Protein AF-A0AAN6LZ32-F1 (afdb_monomer_lite)

Sequence (375 aa):
MAEASKVKYESLPGIDTAPDVYETPDLAEDVSTIQASTAVSDSDPASDSDEDVSGIRNQRLQTDQARSRFQPSRVDAHGVDFSDNISAQRRSYRTSTRARRRGDTLGDDSDEEAESFERKLMRLREELRELEGETIDKFNAYKPFGPSKSIARAIEKQPPLPGSQVQRGQLEYVLEQAKEFDERLAKLEASLGLNGNTMPDIGENAPFPVFTTLERIEQTVGLVADASQGSLEAAGAQIKKMIADAEQLRDYRSEASQDGESPNPEQEAKINALYGTLPSIDKLSPILPMMLERLRTLRLVHTSAWAADDVLTELEKRQGQQEEEIKKWEQSLQEVEEDVKKCEAALQTNMHTVGDWVRKIEERVAKLPGGEATS

Secondary structure (DSSP, 8-state):
---SSGGGTTTSTT---S-S--PPP---TTS--S-------TT----S--TTS-S-------HHHHHHHHTT--EE-TT---S--TTS-----EE--------------------SSHHHHHHHHHHHHHHHHHHHHHHHHSPP-PPPHHHHHHHHHS---TTSHHHHHHHHHHHHHHHHHHHHHHHHHHHHT--TTS-TTT-SSPPP-HHHHHHHHHHHHHHHHHHHTTHHHHHHHHHHHHHHHHHHHHHHHHHHGGGS-PPPHHHHHHHHHHHHHHHHHHHHTTHHHHHHHHHHHHHHHHHHHHHHHHHHHHHHHHHHHHHHHHHHHHHHHHHHHHHHHHHHHHHHHHHHHHHHHHHHHHHHHHTS-------

pLDDT: mean 74.18, std 16.91, range [25.83, 95.44]

InterPro domains:
  IPR028133 Dynamitin [PF04912] (18-135)
  IPR028133 Dynamitin [PF04912] (154-361)
  IPR028133 Dynamitin [PTHR15346] (175-366)

Radius of gyration: 47.78 Å; chains: 1; bounding box: 131×81×124 Å

Foldseek 3Di:
DPPDPCVVPVPPPPDDPPDPDDDDPDDPPVVDPDDDDDPPPPDDPPDPPPPDPDPDPPDDDPPVVVCVVCVVFDWDPPPQDPPPPPPDDHDDIDGDDDDDDDDDDDDDDDDDDDPDCVVVVVVVVVVVVVVVVVVVVVVVPDDDPDDDPLLVVLVVPDDPDCDPPVNVVVVVVVVVVVVVVVVVVVVVCVVVVPDPQQPLVRHPNPDDDPVVVVVVVVVVVVVVVCVVVVVCVVVVVVVVVVVVVVVVVVVVVVVVCVPPDDDDVVVVVVVVVVVVCVVVCVVCVVCVVVVVVVVVVVVVVVVVVVSVVVVVVVVVVVVVVVVVVVVVVVVVVVVVVVVVVVVVVVVVVVVVVVVVVVVVVVVVVVVPPDPDDDD

Organism: NCBI:txid1892770

Structure (mmCIF, N/CA/C/O backbone):
data_AF-A0AAN6LZ32-F1
#
_entry.id   AF-A0AAN6LZ32-F1
#
loop_
_atom_site.group_PDB
_atom_site.id
_atom_site.type_symbol
_atom_site.label_atom_id
_atom_site.label_alt_id
_atom_site.label_comp_id
_atom_site.label_asym_id
_atom_site.label_entity_id
_atom_site.label_seq_id
_atom_site.pdbx_PDB_ins_code
_atom_site.Cartn_x
_atom_site.Cartn_y
_atom_site.Cartn_z
_atom_site.occupancy
_atom_site.B_iso_or_equiv
_atom_site.auth_seq_id
_atom_site.auth_comp_id
_atom_site.auth_asym_id
_atom_site.auth_atom_id
_atom_site.pdbx_PDB_model_num
ATOM 1 N N . MET A 1 1 ? -33.197 12.873 8.762 1.00 38.00 1 MET A N 1
ATOM 2 C CA . MET A 1 1 ? -33.233 14.114 7.954 1.00 38.00 1 MET A CA 1
ATOM 3 C C . MET A 1 1 ? -31.933 14.223 7.168 1.00 38.00 1 MET A C 1
ATOM 5 O O . MET A 1 1 ? -30.956 14.747 7.683 1.00 38.00 1 MET A O 1
ATOM 9 N N . ALA A 1 2 ? -31.899 13.661 5.960 1.00 40.09 2 ALA A N 1
ATOM 10 C CA . ALA A 1 2 ? -30.787 13.810 5.023 1.00 40.09 2 ALA A CA 1
ATOM 11 C C . ALA A 1 2 ? -31.229 14.787 3.926 1.00 40.09 2 ALA A C 1
ATOM 13 O O . ALA A 1 2 ? -31.747 14.391 2.891 1.00 40.09 2 ALA A O 1
ATOM 14 N N . GLU A 1 3 ? -31.105 16.085 4.192 1.00 51.41 3 GLU A N 1
ATOM 15 C CA . GLU A 1 3 ? -31.547 17.142 3.280 1.00 51.41 3 GLU A CA 1
ATOM 16 C C . GLU A 1 3 ? -30.328 17.906 2.748 1.00 51.41 3 GLU A C 1
ATOM 18 O O . GLU A 1 3 ? -30.028 19.013 3.176 1.00 51.41 3 GLU A O 1
ATOM 23 N N . ALA A 1 4 ? -29.570 17.277 1.843 1.00 48.41 4 ALA A N 1
ATOM 24 C CA . ALA A 1 4 ? -28.428 17.929 1.187 1.00 48.41 4 ALA A CA 1
ATOM 25 C C . ALA A 1 4 ? -28.260 17.594 -0.311 1.00 48.41 4 ALA A C 1
ATOM 27 O O . ALA A 1 4 ? -27.320 18.070 -0.942 1.00 48.41 4 ALA A O 1
ATOM 28 N N . SER A 1 5 ? -29.165 16.819 -0.922 1.00 56.62 5 SER A N 1
ATOM 29 C CA . SER A 1 5 ? -29.113 16.461 -2.354 1.00 56.62 5 SER A CA 1
ATOM 30 C C . SER A 1 5 ? -30.084 17.251 -3.248 1.00 56.62 5 SER A C 1
ATOM 32 O O . SER A 1 5 ? -29.948 17.193 -4.471 1.00 56.62 5 SER A O 1
ATOM 34 N N . LYS A 1 6 ? -31.019 18.025 -2.672 1.00 59.94 6 LYS A N 1
ATOM 35 C CA . LYS A 1 6 ? -32.124 18.685 -3.402 1.00 59.94 6 LYS A CA 1
ATOM 36 C C . LYS A 1 6 ? -31.669 19.673 -4.490 1.00 59.94 6 LYS A C 1
ATOM 38 O O . LYS A 1 6 ? -32.249 19.702 -5.571 1.00 59.94 6 LYS A O 1
ATOM 43 N N . VAL A 1 7 ? -30.550 20.375 -4.291 1.00 68.94 7 VAL A N 1
ATOM 44 C CA . VAL A 1 7 ? -30.092 21.448 -5.202 1.00 68.94 7 VAL A CA 1
ATOM 45 C C . VAL A 1 7 ? -29.752 20.953 -6.619 1.00 68.94 7 VAL A C 1
ATOM 47 O O . VAL A 1 7 ? -29.886 21.702 -7.583 1.00 68.94 7 VAL A O 1
ATOM 50 N N . LYS A 1 8 ? -29.316 19.695 -6.788 1.00 77.00 8 LYS A N 1
ATOM 51 C CA . LYS A 1 8 ? -28.929 19.173 -8.116 1.00 77.00 8 LYS A CA 1
ATOM 52 C C . LYS A 1 8 ? -30.124 18.835 -9.012 1.00 77.00 8 LYS A C 1
ATOM 54 O O . LYS A 1 8 ? -29.953 18.803 -10.227 1.00 77.00 8 LYS A O 1
ATOM 59 N N . TYR A 1 9 ? -31.297 18.578 -8.431 1.00 79.31 9 TYR A N 1
ATOM 60 C CA . TYR A 1 9 ? -32.450 18.015 -9.146 1.00 79.31 9 TYR A CA 1
ATOM 61 C C . TYR A 1 9 ? -33.671 18.950 -9.191 1.00 79.31 9 TYR A C 1
ATOM 63 O O . TYR A 1 9 ? -34.605 18.686 -9.938 1.00 79.31 9 TYR A O 1
ATOM 71 N N . GLU A 1 10 ? -33.646 20.073 -8.467 1.00 79.38 10 GLU A N 1
ATOM 72 C CA . GLU A 1 10 ? -34.722 21.082 -8.432 1.00 79.38 10 GLU A CA 1
ATOM 73 C C . GLU A 1 10 ? -35.025 21.746 -9.787 1.00 79.38 10 GLU A C 1
ATOM 75 O O . GLU A 1 10 ? -36.135 22.226 -10.007 1.00 79.38 10 GLU A O 1
ATOM 80 N N . SER A 1 11 ? -34.061 21.784 -10.710 1.00 80.12 11 SER A N 1
ATOM 81 C CA . SER A 1 11 ? -34.234 22.385 -12.041 1.00 80.12 11 SER A CA 1
ATOM 82 C C . SER A 1 11 ? -34.844 21.435 -13.077 1.00 80.12 11 SER A C 1
ATOM 84 O O . SER A 1 11 ? -35.116 21.856 -14.205 1.00 80.12 11 SER A O 1
ATOM 86 N N . LEU A 1 12 ? -35.061 20.164 -12.721 1.00 82.50 12 LEU A N 1
ATOM 87 C CA . LEU A 1 12 ? -35.627 19.155 -13.610 1.00 82.50 12 LEU A CA 1
ATOM 88 C C . LEU A 1 12 ? -37.156 19.097 -13.432 1.00 82.50 12 LEU A C 1
ATOM 90 O O . LEU A 1 12 ? -37.636 18.799 -12.337 1.00 82.50 12 LEU A O 1
ATOM 94 N N . PRO A 1 13 ? -37.954 19.354 -14.486 1.00 83.06 13 PRO A N 1
ATOM 95 C CA . PRO A 1 13 ? -39.401 19.195 -14.409 1.00 83.06 13 PRO A CA 1
ATOM 96 C C . PRO A 1 13 ? -39.766 17.711 -14.248 1.00 83.06 13 PRO A C 1
ATOM 98 O O . PRO A 1 13 ? -39.326 16.875 -15.035 1.00 83.06 13 PRO A O 1
ATOM 101 N N . GLY A 1 14 ? -40.595 17.396 -13.247 1.00 77.31 14 GLY A N 1
ATOM 102 C CA . GLY A 1 14 ? -41.083 16.035 -12.981 1.00 77.31 14 GLY A CA 1
ATOM 103 C C . GLY A 1 14 ? -40.259 15.216 -11.981 1.00 77.31 14 GLY A C 1
ATOM 104 O O . GLY A 1 14 ? -40.372 13.994 -11.995 1.00 77.31 14 GLY A O 1
ATOM 105 N N . ILE A 1 15 ? -39.437 15.851 -11.136 1.00 82.19 15 ILE A N 1
ATOM 106 C CA . ILE A 1 15 ? -38.758 15.147 -10.040 1.00 82.19 15 ILE A CA 1
ATOM 107 C C . ILE A 1 15 ? -39.776 14.692 -8.982 1.00 82.19 15 ILE A C 1
ATOM 109 O O . ILE A 1 15 ? -40.615 15.477 -8.536 1.00 82.19 15 ILE A O 1
ATOM 113 N N . ASP A 1 16 ? -39.720 13.414 -8.615 1.00 81.62 16 ASP A N 1
ATOM 114 C CA . ASP A 1 16 ? -40.587 12.828 -7.596 1.00 81.62 16 ASP A CA 1
ATOM 115 C C . ASP A 1 16 ? -40.115 13.247 -6.194 1.00 81.62 16 ASP A C 1
ATOM 117 O O . ASP A 1 16 ? -38.932 13.140 -5.872 1.00 81.62 16 ASP A O 1
ATOM 121 N N . THR A 1 17 ? -41.035 13.765 -5.378 1.00 82.62 17 THR A N 1
ATOM 122 C CA . THR A 1 17 ? -40.792 14.163 -3.979 1.00 82.62 17 THR A CA 1
ATOM 123 C C . THR A 1 17 ? -41.355 13.152 -2.981 1.00 82.62 17 THR A C 1
ATOM 125 O O . THR A 1 17 ? -41.481 13.463 -1.793 1.00 82.62 17 THR A O 1
ATOM 128 N N . ALA A 1 18 ? -41.785 11.985 -3.460 1.00 84.69 18 ALA A N 1
ATOM 129 C CA . ALA A 1 18 ? -42.175 10.862 -2.626 1.00 84.69 18 ALA A CA 1
ATOM 130 C C . ALA A 1 18 ? -41.011 10.388 -1.729 1.00 84.69 18 ALA A C 1
ATOM 132 O O . ALA A 1 18 ? -39.851 10.685 -2.010 1.00 84.69 18 ALA A O 1
ATOM 133 N N . PRO A 1 19 ? -41.297 9.675 -0.624 1.00 83.00 19 PRO A N 1
ATOM 134 C CA . PRO A 1 19 ? -40.258 9.061 0.193 1.00 83.00 19 PRO A CA 1
ATOM 135 C C . PRO A 1 19 ? -39.356 8.134 -0.633 1.00 83.00 19 PRO A C 1
ATOM 137 O O . PRO A 1 19 ? -39.842 7.263 -1.351 1.00 83.00 19 PRO A O 1
ATOM 140 N N . ASP A 1 20 ? -38.040 8.311 -0.480 1.00 82.31 20 ASP A N 1
ATOM 141 C CA . ASP A 1 20 ? -37.007 7.580 -1.230 1.00 82.31 20 ASP A CA 1
ATOM 142 C C . ASP A 1 20 ? -37.060 6.056 -1.011 1.00 82.31 20 ASP A C 1
ATOM 144 O O . ASP A 1 20 ? -36.642 5.287 -1.877 1.00 82.31 20 ASP A O 1
ATOM 148 N N . VAL A 1 21 ? -37.557 5.610 0.148 1.00 88.19 21 VAL A N 1
ATOM 149 C CA . VAL A 1 21 ? -37.617 4.197 0.535 1.00 88.19 21 VAL A CA 1
ATOM 150 C C . VAL A 1 21 ? -39.018 3.871 1.044 1.00 88.19 21 VAL A C 1
ATOM 152 O O . VAL A 1 21 ? -39.485 4.436 2.032 1.00 88.19 21 VAL A O 1
ATOM 155 N N . TYR A 1 22 ? -39.682 2.938 0.361 1.00 86.94 22 TYR A N 1
ATOM 156 C CA . TYR A 1 22 ? -40.924 2.316 0.810 1.00 86.94 22 TYR A CA 1
ATOM 157 C C . TYR A 1 22 ? -40.606 0.920 1.333 1.00 86.94 22 TYR A C 1
ATOM 159 O O . TYR A 1 22 ? -40.644 -0.059 0.588 1.00 86.94 22 TYR A O 1
ATOM 167 N N . GLU A 1 23 ? -40.258 0.842 2.612 1.00 85.38 23 GLU A N 1
ATOM 168 C CA . GLU A 1 23 ? -39.987 -0.417 3.299 1.00 85.38 23 GLU A CA 1
ATOM 169 C C . GLU A 1 23 ? -41.193 -0.875 4.122 1.00 85.38 23 GLU A C 1
ATOM 171 O O . GLU A 1 23 ? -42.014 -0.081 4.591 1.00 85.38 23 GLU A O 1
ATOM 176 N N . THR A 1 24 ? -41.333 -2.191 4.259 1.00 85.12 24 THR A N 1
ATOM 177 C CA . THR A 1 24 ? -42.228 -2.760 5.264 1.00 85.12 24 THR A CA 1
ATOM 178 C C . THR A 1 24 ? -41.679 -2.407 6.642 1.00 85.12 24 THR A C 1
ATOM 180 O O . THR A 1 24 ? -40.467 -2.495 6.813 1.00 85.12 24 THR A O 1
ATOM 183 N N . PRO A 1 25 ? -42.524 -2.029 7.618 1.00 82.19 25 PRO A N 1
ATOM 184 C CA . PRO A 1 25 ? -42.047 -1.719 8.960 1.00 82.19 25 PRO A CA 1
ATOM 185 C C . PRO A 1 25 ? -41.230 -2.892 9.497 1.00 82.19 25 PRO A C 1
ATOM 187 O O . PRO A 1 25 ? -41.693 -4.034 9.404 1.00 82.19 25 PRO A O 1
ATOM 190 N N . ASP A 1 26 ? -40.047 -2.594 10.038 1.00 76.31 26 ASP A N 1
ATOM 191 C CA . ASP A 1 26 ? -39.165 -3.592 10.638 1.00 76.31 26 ASP A CA 1
ATOM 192 C C . ASP A 1 26 ? -39.959 -4.393 11.669 1.00 76.31 26 ASP A C 1
ATOM 194 O O . ASP A 1 26 ? -40.381 -3.891 12.718 1.00 76.31 26 ASP A O 1
ATOM 198 N N . LEU A 1 27 ? -40.220 -5.654 11.334 1.00 71.06 27 LEU A N 1
ATOM 199 C CA . LEU A 1 27 ? -40.720 -6.611 12.300 1.00 71.06 27 LEU A CA 1
ATOM 200 C C . LEU A 1 27 ? -39.583 -6.786 13.298 1.00 71.06 27 LEU A C 1
ATOM 202 O O . LEU A 1 27 ? -38.491 -7.178 12.902 1.00 71.06 27 LEU A O 1
ATOM 206 N N . ALA A 1 28 ? -39.815 -6.460 14.570 1.00 69.75 28 ALA A N 1
ATOM 207 C CA . ALA A 1 28 ? -38.829 -6.705 15.611 1.00 69.75 28 ALA A CA 1
ATOM 208 C C . ALA A 1 28 ? -38.448 -8.193 15.571 1.00 69.75 28 ALA A C 1
ATOM 210 O O . ALA A 1 28 ? -39.240 -9.039 15.991 1.00 69.75 28 ALA A O 1
ATO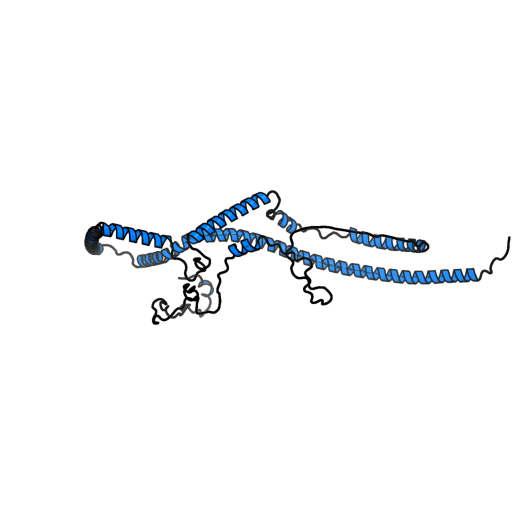M 211 N N . GLU A 1 29 ? -37.261 -8.506 15.047 1.00 57.28 29 GLU A N 1
ATOM 212 C CA . GLU A 1 29 ? -36.741 -9.878 14.946 1.00 57.28 29 GLU A CA 1
ATOM 213 C C . GLU A 1 29 ? -36.662 -10.548 16.335 1.00 57.28 29 GLU A C 1
ATOM 215 O O . GLU A 1 29 ? -36.707 -11.772 16.451 1.00 57.28 29 GLU A O 1
ATOM 220 N N . ASP A 1 30 ? -36.688 -9.735 17.398 1.00 55.69 30 ASP A N 1
ATOM 221 C CA . ASP A 1 30 ? -36.716 -10.146 18.801 1.00 55.69 30 ASP A CA 1
ATOM 222 C C . ASP A 1 30 ? -38.101 -10.574 19.329 1.00 55.69 30 ASP A C 1
ATOM 224 O O . ASP A 1 30 ? -38.191 -11.170 20.405 1.00 55.69 30 ASP A O 1
ATOM 228 N N . VAL A 1 31 ? -39.203 -10.330 18.605 1.00 57.69 31 VAL A N 1
ATOM 229 C CA . VAL A 1 31 ? -40.532 -10.870 18.961 1.00 57.69 31 VAL A CA 1
ATOM 230 C C . VAL A 1 31 ? -40.776 -12.138 18.153 1.00 57.69 31 VAL A C 1
ATOM 232 O O . VAL A 1 31 ? -41.600 -12.215 17.241 1.00 57.69 31 VAL A O 1
ATOM 235 N N . SER A 1 32 ? -39.999 -13.155 18.507 1.00 48.47 32 SER A N 1
ATOM 236 C CA . SER A 1 32 ? -40.041 -14.483 17.911 1.00 48.47 32 SER A CA 1
ATOM 237 C C . SER A 1 32 ? -41.455 -15.084 17.983 1.00 48.47 32 SER A C 1
ATOM 239 O O . SER A 1 32 ? -41.979 -15.374 19.058 1.00 48.47 32 SER A O 1
ATOM 241 N N . THR A 1 33 ? -42.082 -15.295 16.824 1.00 49.81 33 THR A N 1
ATOM 242 C CA . THR A 1 33 ? -43.312 -16.100 16.664 1.00 49.81 33 THR A CA 1
ATOM 243 C C . THR A 1 33 ? -43.007 -17.517 16.175 1.00 49.81 33 THR A C 1
ATOM 245 O O . THR A 1 33 ? -43.871 -18.185 15.607 1.00 49.81 33 THR A O 1
ATOM 248 N N . ILE A 1 34 ? -41.795 -18.020 16.426 1.00 47.16 34 ILE A N 1
ATOM 249 C CA . ILE A 1 34 ? -41.435 -19.406 16.131 1.00 47.16 34 ILE A CA 1
ATOM 250 C C . ILE A 1 34 ? -41.034 -20.092 17.433 1.00 47.16 34 ILE A C 1
ATOM 252 O O . ILE A 1 34 ? -40.171 -19.636 18.177 1.00 47.16 34 ILE A O 1
ATOM 256 N N . GLN A 1 35 ? -41.737 -21.186 17.720 1.00 41.38 35 GLN A N 1
ATOM 257 C CA . GLN A 1 35 ? -41.503 -22.053 18.864 1.00 41.38 35 GLN A CA 1
ATOM 258 C C . GLN A 1 35 ? -40.029 -22.456 18.934 1.00 41.38 35 GLN A C 1
ATOM 260 O O . GLN A 1 35 ? -39.447 -22.899 17.946 1.00 41.38 35 GLN A O 1
ATOM 265 N N . ALA A 1 36 ? -39.460 -22.329 20.132 1.00 48.94 36 ALA A N 1
ATOM 266 C CA . ALA A 1 36 ? -38.153 -22.844 20.498 1.00 48.94 36 ALA A CA 1
ATOM 267 C C . ALA A 1 36 ? -37.977 -24.287 20.000 1.00 48.94 36 ALA A C 1
ATOM 269 O O . ALA A 1 36 ? -38.583 -25.220 20.525 1.00 48.94 36 ALA A O 1
ATOM 270 N N . SER A 1 37 ? -37.161 -24.473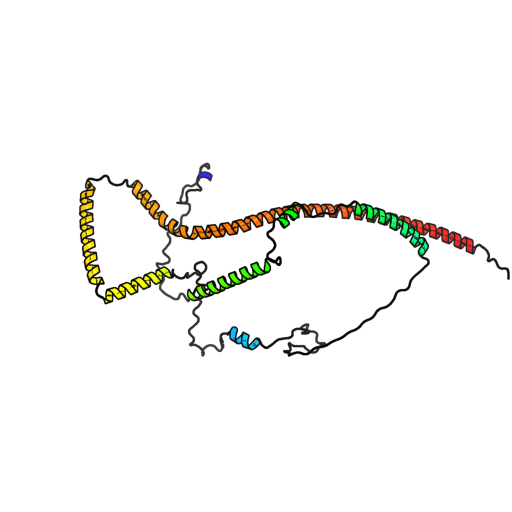 18.969 1.00 43.53 37 SER A N 1
ATOM 271 C CA . SER A 1 37 ? -36.669 -25.774 18.527 1.00 43.53 37 SER A CA 1
ATOM 272 C C . SER A 1 37 ? -35.358 -25.551 17.779 1.00 43.53 37 SER A C 1
ATOM 274 O O . SER A 1 37 ? -35.342 -25.167 16.616 1.00 43.53 37 SER A O 1
ATOM 276 N N . THR A 1 38 ? -34.263 -25.771 18.508 1.00 46.31 38 THR A N 1
ATOM 277 C CA . THR A 1 38 ? -32.933 -26.120 17.987 1.00 46.31 38 THR A CA 1
ATOM 278 C C . THR A 1 38 ? -32.309 -25.145 16.983 1.00 46.31 38 THR A C 1
ATOM 280 O O . THR A 1 38 ? -32.081 -25.496 15.827 1.00 46.31 38 THR A O 1
ATOM 283 N N . ALA A 1 39 ? -31.906 -23.963 17.453 1.00 41.47 39 ALA A N 1
ATOM 284 C CA . ALA A 1 39 ? -30.677 -23.370 16.933 1.00 41.47 39 ALA A CA 1
ATOM 285 C C . ALA A 1 39 ? -29.517 -24.230 17.459 1.00 41.47 39 ALA A C 1
ATOM 287 O O . ALA A 1 39 ? -29.092 -24.094 18.605 1.00 41.47 39 ALA A O 1
ATOM 288 N N . VAL A 1 40 ? -29.086 -25.202 16.654 1.00 44.81 40 VAL A N 1
ATOM 289 C CA . VAL A 1 40 ? -27.813 -25.889 16.873 1.00 44.81 40 VAL A CA 1
ATOM 290 C C . VAL A 1 40 ? -26.738 -24.840 16.623 1.00 44.81 40 VAL A C 1
ATOM 292 O O . VAL A 1 40 ? -26.535 -24.412 15.491 1.00 44.81 40 VAL A O 1
ATOM 295 N N . SER A 1 41 ? -26.111 -24.373 17.697 1.00 40.12 41 SER A N 1
ATOM 296 C CA . SER A 1 41 ? -24.879 -23.602 17.608 1.00 40.12 41 SER A CA 1
ATOM 297 C C . SER A 1 41 ? -23.833 -24.504 16.954 1.00 40.12 41 SER A C 1
ATOM 299 O O . SER A 1 41 ? -23.529 -25.569 17.488 1.00 40.12 41 SER A O 1
ATOM 301 N N . ASP A 1 42 ? -23.279 -24.108 15.808 1.00 50.25 42 ASP A N 1
ATOM 302 C CA . ASP A 1 42 ? -22.323 -24.911 15.019 1.00 50.25 42 ASP A CA 1
ATOM 303 C C . ASP A 1 42 ? -20.911 -24.951 15.653 1.00 50.25 42 ASP A C 1
ATOM 305 O O . ASP A 1 42 ? -19.876 -25.023 14.994 1.00 50.25 42 ASP A O 1
ATOM 309 N N . SER A 1 43 ? -20.850 -24.840 16.979 1.00 49.41 43 SER A N 1
ATOM 310 C CA . SER A 1 43 ? -19.622 -24.886 17.767 1.00 49.41 43 SER A CA 1
ATOM 311 C C . SER A 1 43 ? -19.912 -25.226 19.230 1.00 49.41 43 SER A C 1
ATOM 313 O O . SER A 1 43 ? -19.473 -24.533 20.142 1.00 49.41 43 SER A O 1
ATOM 315 N N . ASP A 1 44 ? -20.638 -26.319 19.470 1.00 39.19 44 ASP A N 1
ATOM 316 C CA . ASP A 1 44 ? -20.553 -27.020 20.754 1.00 39.19 44 ASP A CA 1
ATOM 317 C C . ASP A 1 44 ? -19.352 -27.984 20.681 1.00 39.19 44 ASP A C 1
ATOM 319 O O . ASP A 1 44 ? -19.427 -28.999 19.977 1.00 39.19 44 ASP A O 1
ATOM 323 N N . PRO A 1 45 ? -18.205 -27.708 21.338 1.00 49.28 45 PRO A N 1
ATOM 324 C CA . PRO A 1 45 ? -17.212 -28.741 21.578 1.00 49.28 45 PRO A CA 1
ATOM 325 C C . PRO A 1 45 ? -17.855 -29.729 22.545 1.00 49.28 45 PRO A C 1
ATOM 327 O O . PRO A 1 45 ? -17.838 -29.524 23.759 1.00 49.28 45 PRO A O 1
ATOM 330 N N . ALA A 1 46 ? -18.484 -30.750 21.962 1.00 44.69 46 ALA A N 1
ATOM 331 C CA . ALA A 1 46 ? -19.168 -31.818 22.658 1.00 44.69 46 ALA A CA 1
ATOM 332 C C . ALA A 1 46 ? -18.393 -32.205 23.918 1.00 44.69 46 ALA A C 1
ATOM 334 O O . ALA A 1 46 ? -17.205 -32.537 23.877 1.00 44.69 46 ALA A O 1
ATOM 335 N N . SER A 1 47 ? -19.111 -32.084 25.030 1.00 45.09 47 SER A N 1
ATOM 336 C CA . SER A 1 47 ? -18.740 -32.565 26.345 1.00 45.09 47 SER A CA 1
ATOM 337 C C . SER A 1 47 ? -18.062 -33.933 26.246 1.00 45.09 47 SER A C 1
ATOM 339 O O . SER A 1 47 ? -18.570 -34.856 25.613 1.00 45.09 47 SER A O 1
ATOM 341 N N . ASP A 1 48 ? -16.901 -34.007 26.882 1.00 55.09 48 ASP A N 1
ATOM 342 C CA . ASP A 1 48 ? -15.920 -35.089 26.953 1.00 55.09 48 ASP A CA 1
ATOM 343 C C . ASP A 1 48 ? -16.494 -36.380 27.586 1.00 55.09 48 ASP A C 1
ATOM 345 O O . ASP A 1 48 ? -16.092 -36.793 28.673 1.00 55.09 48 ASP A O 1
ATOM 349 N N . SER A 1 49 ? -17.510 -36.994 26.968 1.00 51.06 49 SER A N 1
ATOM 350 C CA . SER A 1 49 ? -18.218 -38.139 27.565 1.00 51.06 49 SER A CA 1
ATOM 351 C C . SER A 1 49 ? -18.754 -39.192 26.593 1.00 51.06 49 SER A C 1
ATOM 353 O O . SER A 1 49 ? -19.586 -39.995 26.992 1.00 51.06 49 SER A O 1
ATOM 355 N N . ASP A 1 50 ? -18.224 -39.271 25.370 1.00 52.59 50 ASP A N 1
ATOM 356 C CA . ASP A 1 50 ? -18.499 -40.387 24.451 1.00 52.59 50 ASP A CA 1
ATOM 357 C C . ASP A 1 50 ? -17.193 -40.964 23.867 1.00 52.59 50 ASP A C 1
ATOM 359 O O . ASP A 1 50 ? -16.980 -40.997 22.653 1.00 52.59 50 ASP A O 1
ATOM 363 N N . GLU A 1 51 ? -16.287 -41.440 24.731 1.00 54.66 51 GLU A N 1
ATOM 364 C CA . GLU A 1 51 ? -15.078 -42.167 24.294 1.00 54.66 51 GLU A CA 1
ATOM 365 C C . GLU A 1 51 ? -15.381 -43.557 23.688 1.00 54.66 51 GLU A C 1
ATOM 367 O O . GLU A 1 51 ? -14.497 -44.156 23.076 1.00 54.66 51 GLU A O 1
ATOM 372 N N . ASP A 1 52 ? -16.621 -44.054 23.767 1.00 55.09 52 ASP A N 1
ATOM 373 C CA . ASP A 1 52 ? -16.940 -45.443 23.401 1.00 55.09 52 ASP A CA 1
ATOM 374 C C . ASP A 1 52 ? -17.765 -45.624 22.107 1.00 55.09 52 ASP A C 1
ATOM 376 O O . ASP A 1 52 ? -17.965 -46.760 21.672 1.00 55.09 52 ASP A O 1
ATOM 380 N N . VAL A 1 53 ? -18.238 -44.552 21.448 1.00 59.19 53 VAL A N 1
ATOM 381 C CA . VAL A 1 53 ? -19.190 -44.682 20.310 1.00 59.19 53 VAL A CA 1
ATOM 382 C C . VAL A 1 53 ? -18.548 -44.475 18.933 1.00 59.19 53 VAL A C 1
ATOM 384 O O . VAL A 1 53 ? -19.087 -44.913 17.916 1.00 59.19 53 VAL A O 1
ATOM 387 N N . SER A 1 54 ? -17.355 -43.884 18.862 1.00 61.06 54 SER A N 1
ATOM 388 C CA . SER A 1 54 ? -16.630 -43.739 17.598 1.00 61.06 54 SER A CA 1
ATOM 389 C C . SER A 1 54 ? -15.304 -44.489 17.665 1.00 61.06 54 SER A C 1
ATOM 391 O O . SER A 1 54 ? -14.475 -44.245 18.533 1.00 61.06 54 SER A O 1
ATOM 393 N N . GLY A 1 55 ? -15.049 -45.397 16.717 1.00 72.44 55 GLY A N 1
ATOM 394 C CA . GLY A 1 55 ? -13.744 -46.065 16.560 1.00 72.44 55 GLY A CA 1
ATOM 395 C C . GLY A 1 55 ? -12.603 -45.115 16.154 1.00 72.44 55 GLY A C 1
ATOM 396 O O . GLY A 1 55 ? -11.591 -45.557 15.611 1.00 72.44 55 GLY A O 1
ATOM 397 N N . ILE A 1 56 ? -12.783 -43.809 16.362 1.00 74.38 56 ILE A N 1
ATOM 398 C CA . ILE A 1 56 ? -11.912 -42.722 15.952 1.00 74.38 56 ILE A CA 1
ATOM 399 C C . ILE A 1 56 ? -11.320 -42.110 17.220 1.00 74.38 56 ILE A C 1
ATOM 401 O O . ILE A 1 56 ? -12.008 -41.488 18.021 1.00 74.38 56 ILE A O 1
ATOM 405 N N . ARG A 1 57 ? -10.007 -42.266 17.396 1.00 74.56 57 ARG A N 1
ATOM 406 C CA . ARG A 1 57 ? -9.273 -41.605 18.479 1.00 74.56 57 ARG A CA 1
ATOM 407 C C . ARG A 1 57 ? -9.010 -40.151 18.100 1.00 74.56 57 ARG A C 1
ATOM 409 O O . ARG A 1 57 ? -8.035 -39.864 17.406 1.00 74.56 57 ARG A O 1
ATOM 416 N N . ASN A 1 58 ? -9.847 -39.238 18.579 1.00 74.44 58 ASN A N 1
ATOM 417 C CA . ASN A 1 58 ? -9.656 -37.797 18.412 1.00 74.44 58 ASN A CA 1
ATOM 418 C C . ASN A 1 58 ? -8.659 -37.261 19.450 1.00 74.44 58 ASN A C 1
ATOM 420 O O . ASN A 1 58 ? -9.023 -36.566 20.393 1.00 74.44 58 ASN A O 1
ATOM 424 N N . GLN A 1 59 ? -7.376 -37.603 19.311 1.00 79.50 59 GLN A N 1
ATOM 425 C CA . GLN A 1 59 ? -6.357 -37.067 20.213 1.00 79.50 59 GLN A CA 1
ATOM 426 C C . GLN A 1 59 ? -6.051 -35.607 19.855 1.00 79.50 59 GLN A C 1
ATOM 428 O O . GLN A 1 59 ? -5.533 -35.316 18.775 1.00 79.50 59 GLN A O 1
ATOM 433 N N . ARG A 1 60 ? -6.331 -34.680 20.779 1.00 79.19 60 ARG A N 1
ATOM 434 C CA . ARG A 1 60 ? -6.005 -33.259 20.605 1.00 79.19 60 ARG A CA 1
ATOM 435 C C . ARG A 1 60 ? -4.490 -33.079 20.488 1.00 79.19 60 ARG A C 1
ATOM 437 O O . ARG A 1 60 ? -3.732 -33.429 21.393 1.00 79.19 60 ARG A O 1
ATOM 444 N N . LEU A 1 61 ? -4.042 -32.523 19.365 1.00 80.81 61 LEU A N 1
ATOM 445 C CA . LEU A 1 61 ? -2.627 -32.278 19.109 1.00 80.81 61 LEU A CA 1
ATOM 446 C C . LEU A 1 61 ? -2.138 -31.089 19.947 1.00 80.81 61 LEU A C 1
ATOM 448 O O . LEU A 1 61 ? -2.476 -29.941 19.670 1.00 80.81 61 LEU A O 1
ATOM 452 N N . GLN A 1 62 ? -1.306 -31.354 20.954 1.00 86.31 62 GLN A N 1
ATOM 453 C CA . GLN A 1 62 ? -0.592 -30.308 21.687 1.00 86.31 62 GLN A CA 1
ATOM 454 C C . GLN A 1 62 ? 0.663 -29.907 20.905 1.00 86.31 62 GLN A C 1
ATOM 456 O O . GLN A 1 62 ? 1.703 -30.567 20.989 1.00 86.31 62 GLN A O 1
ATOM 461 N N . THR A 1 63 ? 0.558 -28.831 20.124 1.00 88.69 63 THR A N 1
ATOM 462 C CA . THR A 1 63 ? 1.629 -28.332 19.245 1.00 88.69 63 THR A CA 1
ATOM 463 C C . THR A 1 63 ? 2.923 -28.051 20.002 1.00 88.69 63 THR A C 1
ATOM 465 O O . THR A 1 63 ? 3.995 -28.393 19.509 1.00 88.69 63 THR A O 1
ATOM 468 N N . ASP A 1 64 ? 2.842 -27.518 21.222 1.00 87.25 64 ASP A N 1
ATOM 469 C CA . ASP A 1 64 ? 4.022 -27.181 22.029 1.00 87.25 64 ASP A CA 1
ATOM 470 C C . ASP A 1 64 ? 4.757 -28.425 22.542 1.00 87.25 64 ASP A C 1
ATOM 472 O O . ASP A 1 64 ? 5.987 -28.512 22.470 1.00 87.25 64 ASP A O 1
ATOM 476 N N . GLN A 1 65 ? 4.011 -29.443 22.981 1.00 89.19 65 GLN A N 1
ATOM 477 C CA . GLN A 1 65 ? 4.589 -30.718 23.406 1.00 89.19 65 GLN A CA 1
ATOM 478 C C . GLN A 1 65 ? 5.191 -31.474 22.213 1.00 89.19 65 GLN A C 1
ATOM 480 O O . GLN A 1 65 ? 6.284 -32.037 22.315 1.00 89.19 65 GLN A O 1
ATOM 485 N N . ALA A 1 66 ? 4.511 -31.455 21.063 1.00 85.94 66 ALA A N 1
ATOM 486 C CA . ALA A 1 66 ? 5.033 -32.015 19.822 1.00 85.94 66 ALA A CA 1
ATOM 487 C C . ALA A 1 66 ? 6.315 -31.287 19.384 1.00 85.94 66 ALA A C 1
ATOM 489 O O . ALA A 1 66 ? 7.313 -31.934 19.066 1.00 85.94 66 ALA A O 1
ATOM 490 N N . ARG A 1 67 ? 6.341 -29.950 19.453 1.00 88.44 67 ARG A N 1
ATOM 491 C CA . ARG A 1 67 ? 7.516 -29.138 19.114 1.00 88.44 67 ARG A CA 1
ATOM 492 C C . ARG A 1 67 ? 8.720 -29.501 19.978 1.00 88.44 67 ARG A C 1
ATOM 494 O O . ARG A 1 67 ? 9.792 -29.724 19.428 1.00 88.44 67 ARG A O 1
ATOM 501 N N . SER A 1 68 ? 8.541 -29.643 21.293 1.00 86.75 68 SER A N 1
ATOM 502 C CA . SER A 1 68 ? 9.612 -30.082 22.201 1.00 86.75 68 SER A CA 1
ATOM 503 C C . SER A 1 68 ? 10.157 -31.472 21.837 1.00 86.75 68 SER A C 1
ATOM 505 O O . SER A 1 68 ? 11.370 -31.688 21.850 1.00 86.75 68 SER A O 1
ATOM 507 N N . ARG A 1 69 ? 9.279 -32.401 21.431 1.00 87.44 69 ARG A N 1
ATOM 508 C CA . ARG A 1 69 ? 9.662 -33.765 21.024 1.00 87.44 69 ARG A CA 1
ATOM 509 C C . ARG A 1 69 ? 10.477 -33.813 19.729 1.00 87.44 69 ARG A C 1
ATOM 511 O O . ARG A 1 69 ? 11.391 -34.628 19.636 1.00 87.44 69 ARG A O 1
ATOM 518 N N . PHE A 1 70 ? 10.175 -32.958 18.751 1.00 84.75 70 PHE A N 1
ATOM 519 C CA . PHE A 1 70 ? 10.832 -32.968 17.433 1.00 84.75 70 PHE A CA 1
ATOM 520 C C . PHE A 1 70 ? 11.953 -31.926 17.270 1.00 84.75 70 PHE A C 1
ATOM 522 O O . PHE A 1 70 ? 12.748 -32.025 16.337 1.00 84.75 70 PHE A O 1
ATOM 529 N N . GLN A 1 71 ? 12.088 -30.966 18.191 1.00 85.00 71 GLN A N 1
ATOM 530 C CA . GLN A 1 71 ? 13.178 -29.982 18.197 1.00 85.00 71 GLN A CA 1
ATOM 531 C C . GLN A 1 71 ? 14.603 -30.581 18.121 1.00 85.00 71 GLN A C 1
ATOM 533 O O . GLN A 1 71 ? 15.435 -29.998 17.421 1.00 85.00 71 GLN A O 1
ATOM 538 N N . PRO A 1 72 ? 14.941 -31.707 18.788 1.00 84.69 72 PRO A N 1
ATOM 539 C CA . PRO A 1 72 ? 16.295 -32.261 18.712 1.00 84.69 72 PRO A CA 1
ATOM 540 C C . PRO A 1 72 ? 16.589 -33.033 17.413 1.00 84.69 72 PRO A C 1
ATOM 542 O O . PRO A 1 72 ? 17.759 -33.251 17.092 1.00 84.69 72 PRO A O 1
ATOM 545 N N . SER A 1 73 ? 15.577 -33.452 16.645 1.00 81.31 73 SER A N 1
ATOM 546 C CA . SER A 1 73 ? 15.783 -34.200 15.399 1.00 81.31 73 SER A CA 1
ATOM 547 C C . SER A 1 73 ? 16.030 -33.257 14.219 1.00 81.31 73 SER A C 1
ATOM 549 O O . SER A 1 73 ? 15.111 -32.595 13.745 1.00 81.31 73 SER A O 1
ATOM 551 N N . ARG A 1 74 ? 17.268 -33.209 13.709 1.00 75.88 74 ARG A N 1
ATOM 552 C CA . ARG A 1 74 ? 17.602 -32.510 12.454 1.00 75.88 74 ARG A CA 1
ATOM 553 C C . ARG A 1 74 ? 17.584 -33.510 11.297 1.00 75.88 74 ARG A C 1
ATOM 555 O O . ARG A 1 74 ? 18.193 -34.575 11.392 1.00 75.88 74 ARG A O 1
ATOM 562 N N . VAL A 1 75 ? 16.886 -33.163 10.221 1.00 75.44 75 VAL A N 1
ATOM 563 C CA . VAL A 1 75 ? 16.788 -33.976 9.001 1.00 75.44 75 VAL A CA 1
ATOM 564 C C . VAL A 1 75 ? 17.680 -33.345 7.936 1.00 75.44 75 VAL A C 1
ATOM 566 O O . VAL A 1 75 ? 17.561 -32.149 7.675 1.00 75.44 75 VAL A O 1
ATOM 569 N N . ASP A 1 76 ? 18.585 -34.129 7.352 1.00 71.75 76 ASP A N 1
ATOM 570 C CA . ASP A 1 76 ? 19.357 -33.712 6.180 1.00 71.75 76 ASP A CA 1
ATOM 571 C C . ASP A 1 76 ? 18.562 -34.057 4.913 1.00 71.75 76 ASP A C 1
ATOM 573 O O . ASP A 1 76 ? 18.139 -35.202 4.729 1.00 71.75 76 ASP A O 1
ATOM 577 N N . ALA A 1 77 ? 18.314 -33.053 4.073 1.00 68.06 77 ALA A N 1
ATOM 578 C CA . ALA A 1 77 ? 17.545 -33.180 2.835 1.00 68.06 77 ALA A CA 1
ATOM 579 C C . ALA A 1 77 ? 18.433 -33.146 1.579 1.00 68.06 77 ALA A C 1
ATOM 581 O O . ALA A 1 77 ? 17.923 -33.258 0.464 1.00 68.06 77 ALA A O 1
ATOM 582 N N . HIS A 1 78 ? 19.755 -33.003 1.723 1.00 67.62 78 HIS A N 1
ATOM 583 C CA . HIS A 1 78 ? 20.646 -32.992 0.568 1.00 67.62 78 HIS A CA 1
ATOM 584 C C . HIS A 1 78 ? 20.864 -34.409 0.011 1.00 67.62 78 HIS A C 1
ATOM 586 O O . HIS A 1 78 ? 21.305 -35.319 0.709 1.00 67.62 78 HIS A O 1
ATOM 592 N N . GLY A 1 79 ? 20.579 -34.592 -1.283 1.00 65.19 79 GLY A N 1
ATOM 593 C CA . GLY A 1 79 ? 20.830 -35.846 -2.007 1.00 65.19 79 GLY A CA 1
ATOM 594 C C . GLY A 1 79 ? 19.706 -36.886 -1.935 1.00 65.19 79 GLY A C 1
ATOM 595 O O . GLY A 1 79 ? 19.962 -38.062 -2.215 1.00 65.19 79 GLY A O 1
ATOM 596 N N . VAL A 1 80 ? 18.492 -36.468 -1.558 1.00 66.62 80 VAL A N 1
ATOM 597 C CA . VAL A 1 80 ? 17.275 -37.278 -1.693 1.00 66.62 80 VAL A CA 1
ATOM 598 C C . VAL A 1 80 ? 16.744 -37.100 -3.111 1.00 66.62 80 VAL A C 1
ATOM 600 O O . VAL A 1 80 ? 16.349 -36.003 -3.497 1.00 66.62 80 VAL A O 1
ATOM 603 N N . ASP A 1 81 ? 16.781 -38.177 -3.886 1.00 67.44 81 ASP A N 1
ATOM 604 C CA . ASP A 1 81 ? 16.281 -38.211 -5.255 1.00 67.44 81 ASP A CA 1
ATOM 605 C C . ASP A 1 81 ? 14.960 -38.991 -5.270 1.00 67.44 81 ASP A C 1
ATOM 607 O O . ASP A 1 81 ? 14.935 -40.186 -4.970 1.00 67.44 81 ASP A O 1
ATOM 611 N N . PHE A 1 82 ? 13.860 -38.282 -5.540 1.00 65.75 82 PHE A N 1
ATOM 612 C CA . PHE A 1 82 ? 12.530 -38.856 -5.778 1.00 65.75 82 PHE A CA 1
ATOM 613 C C . PHE A 1 82 ? 12.197 -38.925 -7.269 1.00 65.75 82 PHE A C 1
ATOM 615 O O . PHE A 1 82 ? 11.074 -39.290 -7.618 1.00 65.75 82 PHE A O 1
ATOM 622 N N . SER A 1 83 ? 13.135 -38.567 -8.156 1.00 67.69 83 SER A N 1
ATOM 623 C CA . SER A 1 83 ? 12.985 -38.953 -9.551 1.00 67.69 83 SER A CA 1
ATOM 624 C C . SER A 1 83 ? 12.980 -40.479 -9.571 1.00 67.69 83 SER A C 1
ATOM 626 O O . SER A 1 83 ? 13.806 -41.120 -8.922 1.00 67.69 83 SER A O 1
ATOM 628 N N . ASP A 1 84 ? 11.975 -41.071 -10.207 1.00 61.22 84 ASP A N 1
ATOM 629 C CA . ASP A 1 84 ? 11.668 -42.508 -10.189 1.00 61.22 84 ASP A CA 1
ATOM 630 C C . ASP A 1 84 ? 12.698 -43.328 -11.004 1.00 61.22 84 ASP A C 1
ATOM 632 O O . ASP A 1 84 ? 12.379 -44.176 -11.835 1.00 61.22 84 ASP A O 1
ATOM 636 N N . ASN A 1 85 ? 13.982 -43.010 -10.828 1.00 66.31 85 ASN A N 1
ATOM 637 C CA . ASN A 1 85 ? 15.109 -43.553 -11.551 1.00 66.31 85 ASN A CA 1
ATOM 638 C C . ASN A 1 85 ? 15.558 -44.860 -10.882 1.00 66.31 85 ASN A C 1
ATOM 640 O O . ASN A 1 85 ? 16.287 -44.887 -9.891 1.00 66.31 85 ASN A O 1
ATOM 644 N N . ILE A 1 86 ? 15.107 -45.970 -11.463 1.00 61.81 86 ILE A N 1
ATOM 645 C CA . ILE A 1 86 ? 15.251 -47.353 -10.974 1.00 61.81 86 ILE A CA 1
ATOM 646 C C . ILE A 1 86 ? 16.731 -47.815 -10.919 1.00 61.81 86 ILE A C 1
ATOM 648 O O . ILE A 1 86 ? 17.045 -48.866 -10.363 1.00 61.81 86 ILE A O 1
ATOM 652 N N . SER A 1 87 ? 17.659 -47.033 -11.485 1.00 64.44 87 SER A N 1
ATOM 653 C CA . SER A 1 87 ? 19.092 -47.352 -11.573 1.00 64.44 87 SER A CA 1
ATOM 654 C C . SER A 1 87 ? 19.902 -47.046 -10.303 1.00 64.44 87 SER A C 1
ATOM 656 O O . SER A 1 87 ? 21.001 -47.579 -10.142 1.00 64.44 87 SER A O 1
ATOM 658 N N . ALA A 1 88 ? 19.375 -46.240 -9.374 1.00 61.94 88 ALA A N 1
ATOM 659 C CA . ALA A 1 88 ? 20.040 -45.907 -8.114 1.00 61.94 88 ALA A CA 1
ATOM 660 C C . ALA A 1 88 ? 19.326 -46.551 -6.910 1.00 61.94 88 ALA A C 1
ATOM 662 O O . ALA A 1 88 ? 18.099 -46.618 -6.853 1.00 61.94 88 ALA A O 1
ATOM 663 N N . GLN A 1 89 ? 20.083 -47.013 -5.903 1.00 60.44 89 GLN A N 1
ATOM 664 C CA . GLN A 1 89 ? 19.492 -47.488 -4.644 1.00 60.44 89 GLN A CA 1
ATOM 665 C C . GLN A 1 89 ? 18.655 -46.369 -4.007 1.00 60.44 89 GLN A C 1
ATOM 667 O O . GLN A 1 89 ? 19.199 -45.312 -3.686 1.00 60.44 89 GLN A O 1
ATOM 672 N N . ARG A 1 90 ? 17.354 -46.625 -3.800 1.00 59.81 90 ARG A N 1
ATOM 673 C CA . ARG A 1 90 ? 16.386 -45.718 -3.157 1.00 59.81 90 ARG A CA 1
ATOM 674 C C . ARG A 1 90 ? 16.996 -45.042 -1.922 1.00 59.81 90 ARG A C 1
ATOM 676 O O . ARG A 1 90 ? 17.269 -45.702 -0.917 1.00 59.81 90 ARG A O 1
ATOM 683 N N . ARG A 1 91 ? 17.210 -43.725 -1.991 1.00 62.75 91 ARG A N 1
ATOM 684 C CA . ARG A 1 91 ? 17.690 -42.905 -0.870 1.00 62.75 91 ARG A CA 1
ATOM 685 C C . ARG A 1 91 ? 16.481 -42.281 -0.180 1.00 62.75 91 ARG A C 1
ATOM 687 O O . ARG A 1 91 ? 15.802 -41.454 -0.770 1.00 62.75 91 ARG A O 1
ATOM 694 N N . SER A 1 92 ? 16.194 -42.688 1.052 1.00 66.31 92 SER A N 1
ATOM 695 C CA . SER A 1 92 ? 15.183 -42.048 1.902 1.00 66.31 92 SER A CA 1
ATOM 696 C C . SER A 1 92 ? 15.822 -40.995 2.807 1.00 66.31 92 SER A C 1
ATOM 698 O O . SER A 1 92 ? 17.038 -41.016 3.020 1.00 66.31 92 SER A O 1
ATOM 700 N N . TYR A 1 93 ? 15.000 -40.121 3.397 1.00 61.12 93 TYR A N 1
ATOM 701 C CA . TYR A 1 93 ? 15.438 -39.221 4.465 1.00 61.12 93 TYR A CA 1
ATOM 702 C C . TYR A 1 93 ? 16.192 -40.007 5.549 1.00 61.12 93 TYR A C 1
ATOM 704 O O . TYR A 1 93 ? 15.707 -41.029 6.042 1.00 61.12 93 TYR A O 1
ATOM 712 N N . ARG A 1 94 ? 17.396 -39.546 5.900 1.00 58.00 94 ARG A N 1
ATOM 713 C CA . ARG A 1 94 ? 18.236 -40.118 6.959 1.00 58.00 94 ARG A CA 1
ATOM 714 C C . ARG A 1 94 ? 18.477 -39.047 8.017 1.00 58.00 94 ARG A C 1
ATOM 716 O O . ARG A 1 94 ? 18.998 -37.977 7.717 1.00 58.00 94 ARG A O 1
ATOM 723 N N . THR A 1 95 ? 18.098 -39.328 9.260 1.00 51.00 95 THR A N 1
ATOM 724 C CA . THR A 1 95 ? 18.464 -38.504 10.416 1.00 51.00 95 THR A CA 1
ATOM 725 C C . THR A 1 95 ? 19.921 -38.815 10.767 1.00 51.00 95 THR A C 1
ATOM 727 O O . THR A 1 95 ? 20.279 -39.969 10.993 1.00 51.00 95 THR A O 1
ATOM 730 N N . SER A 1 96 ? 20.803 -37.814 10.730 1.00 52.16 96 SER A N 1
ATOM 731 C CA . SER A 1 96 ? 22.241 -38.011 10.956 1.00 52.16 96 SER A CA 1
ATOM 732 C C . SER A 1 96 ? 22.835 -36.917 11.835 1.00 52.16 96 SER A C 1
ATOM 734 O O . SER A 1 96 ? 22.530 -35.733 11.687 1.00 52.16 96 SER A O 1
ATOM 736 N N . THR A 1 97 ? 23.725 -37.320 12.739 1.00 44.19 97 THR A N 1
ATOM 737 C CA . THR A 1 97 ? 24.552 -36.454 13.578 1.00 44.19 97 THR A CA 1
ATOM 738 C C . THR A 1 97 ? 26.019 -36.497 13.107 1.00 44.19 97 THR A C 1
ATOM 740 O O . THR A 1 97 ? 26.780 -37.385 13.459 1.00 44.19 97 THR A O 1
ATOM 743 N N . ARG A 1 98 ? 26.395 -35.480 12.310 1.00 39.03 98 ARG A N 1
ATOM 744 C CA . ARG A 1 98 ? 27.732 -34.868 12.062 1.00 39.03 98 ARG A CA 1
ATOM 745 C C . ARG A 1 98 ? 28.981 -35.759 11.814 1.00 39.03 98 ARG A C 1
ATOM 747 O O . ARG A 1 98 ? 29.527 -36.299 12.765 1.00 39.03 98 ARG A O 1
ATOM 754 N N . ALA A 1 99 ? 29.600 -35.627 10.617 1.00 34.47 99 ALA A N 1
ATOM 755 C CA . ALA A 1 99 ? 31.061 -35.438 10.364 1.00 34.47 99 ALA A CA 1
ATOM 756 C C . ALA A 1 99 ? 31.393 -35.192 8.852 1.00 34.47 99 ALA A C 1
ATOM 758 O O . ALA A 1 99 ? 30.577 -35.506 8.000 1.00 34.47 99 ALA A O 1
ATOM 759 N N . ARG A 1 100 ? 32.558 -34.578 8.527 1.00 41.19 100 ARG A N 1
ATOM 760 C CA . ARG A 1 100 ? 32.951 -33.856 7.266 1.00 41.19 100 ARG A CA 1
ATOM 761 C C . ARG A 1 100 ? 34.057 -34.519 6.379 1.00 41.19 100 ARG A C 1
ATOM 763 O O . ARG A 1 100 ? 34.850 -35.268 6.939 1.00 41.19 100 ARG A O 1
ATOM 770 N N . ARG A 1 101 ? 34.245 -33.959 5.141 1.00 39.91 101 ARG A N 1
ATOM 771 C CA . ARG A 1 101 ? 35.470 -33.690 4.267 1.00 39.91 101 ARG A CA 1
ATOM 772 C C . ARG A 1 101 ? 35.611 -34.547 2.971 1.00 39.91 101 ARG A C 1
ATOM 774 O O . ARG A 1 101 ? 35.189 -35.687 3.033 1.00 39.91 101 ARG A O 1
ATOM 781 N N . ARG A 1 102 ? 36.268 -34.185 1.831 1.00 34.75 102 ARG A N 1
ATOM 782 C CA . ARG A 1 102 ? 36.813 -32.979 1.093 1.00 34.75 102 ARG A CA 1
ATOM 783 C C . ARG A 1 102 ? 37.487 -33.471 -0.243 1.00 34.75 102 ARG A C 1
ATOM 785 O O . ARG A 1 102 ? 38.088 -34.534 -0.180 1.00 34.75 102 ARG A O 1
ATOM 792 N N . GLY A 1 103 ? 37.540 -32.642 -1.317 1.00 31.97 103 GLY A N 1
ATOM 793 C CA . GLY A 1 103 ? 38.650 -32.503 -2.330 1.00 31.97 103 GLY A CA 1
ATOM 794 C C . GLY A 1 103 ? 38.362 -32.983 -3.776 1.00 31.97 103 GLY A C 1
ATOM 795 O O . GLY A 1 103 ? 37.509 -33.848 -3.908 1.00 31.97 103 GLY A O 1
ATOM 796 N N . ASP A 1 104 ? 39.008 -32.573 -4.891 1.00 33.38 104 ASP A N 1
ATOM 797 C CA . ASP A 1 104 ? 39.859 -31.441 -5.380 1.00 33.38 104 ASP A CA 1
ATOM 798 C C . ASP A 1 104 ? 40.182 -31.673 -6.908 1.00 33.38 104 ASP A C 1
ATOM 800 O O . ASP A 1 104 ? 39.875 -32.761 -7.393 1.00 33.38 104 ASP A O 1
ATOM 804 N N . THR A 1 105 ? 40.881 -30.730 -7.589 1.00 27.72 105 THR A N 1
ATOM 805 C CA . THR A 1 105 ? 41.683 -30.766 -8.872 1.00 27.72 105 THR A CA 1
ATOM 806 C C . THR A 1 105 ? 41.007 -30.495 -10.238 1.00 27.72 105 THR A C 1
ATOM 808 O O . THR A 1 105 ? 39.848 -30.852 -10.402 1.00 27.72 105 THR A O 1
ATOM 811 N N . LEU A 1 106 ? 41.654 -30.041 -11.340 1.00 31.95 106 LEU A N 1
ATOM 812 C CA . LEU A 1 106 ? 42.721 -29.081 -11.783 1.00 31.95 106 LEU A CA 1
ATOM 813 C C . LEU A 1 106 ? 42.953 -29.402 -13.298 1.00 31.95 106 LEU A C 1
ATOM 815 O O . LEU A 1 106 ? 42.933 -30.587 -13.626 1.00 31.95 106 LEU A O 1
ATOM 819 N N . GLY A 1 107 ? 43.237 -28.446 -14.201 1.00 28.50 107 GLY A N 1
ATOM 820 C CA . GLY A 1 107 ? 43.874 -28.759 -15.505 1.00 28.50 107 GLY A CA 1
ATOM 821 C C . GLY A 1 107 ? 43.717 -27.711 -16.622 1.00 28.50 107 GLY A C 1
ATOM 822 O O . GLY A 1 107 ? 42.602 -27.268 -16.868 1.00 28.50 107 GLY A O 1
ATOM 823 N N . ASP A 1 108 ? 44.841 -27.367 -17.259 1.00 30.97 108 ASP A N 1
ATOM 824 C CA . ASP A 1 108 ? 45.175 -26.232 -18.153 1.00 30.97 108 ASP A CA 1
ATOM 825 C C . ASP A 1 108 ? 45.658 -26.723 -19.552 1.00 30.97 108 ASP A C 1
ATOM 827 O O . ASP A 1 108 ? 45.706 -27.936 -19.768 1.00 30.97 108 ASP A O 1
ATOM 831 N N . ASP A 1 109 ? 46.079 -25.774 -20.412 1.00 25.83 109 ASP A N 1
ATOM 832 C CA . ASP A 1 109 ? 46.963 -25.846 -21.607 1.00 25.83 109 ASP A CA 1
ATOM 833 C C . ASP A 1 109 ? 46.241 -25.949 -22.982 1.00 25.83 109 ASP A C 1
ATOM 835 O O . ASP A 1 109 ? 45.290 -26.711 -23.123 1.00 25.83 109 ASP A O 1
ATOM 839 N N . SER A 1 110 ? 46.607 -25.298 -24.105 1.00 30.70 110 SER A N 1
ATOM 840 C CA . SER A 1 110 ? 47.699 -24.393 -24.527 1.00 30.70 110 SER A CA 1
ATOM 841 C C . SER A 1 110 ? 47.392 -23.862 -25.958 1.00 30.70 110 SER A C 1
ATOM 843 O O . SER A 1 110 ? 46.696 -24.534 -26.720 1.00 30.70 110 SER A O 1
ATOM 845 N N . ASP A 1 111 ? 47.954 -22.695 -26.315 1.00 37.78 111 ASP A N 1
ATOM 846 C CA . ASP A 1 111 ? 47.941 -21.965 -27.611 1.00 37.78 111 ASP A CA 1
ATOM 847 C C . ASP A 1 111 ? 49.006 -22.460 -28.621 1.00 37.78 111 ASP A C 1
ATOM 849 O O . ASP A 1 111 ? 50.054 -22.921 -28.178 1.00 37.78 111 ASP A O 1
ATOM 853 N N . GLU A 1 112 ? 48.809 -22.234 -29.939 1.00 33.16 112 GLU A N 1
ATOM 854 C CA . GLU A 1 112 ? 49.888 -22.037 -30.945 1.00 33.16 112 GLU A CA 1
ATOM 855 C C . GLU A 1 112 ? 49.458 -21.092 -32.107 1.00 33.16 112 GLU A C 1
ATOM 857 O O . GLU A 1 112 ? 48.334 -21.155 -32.610 1.00 33.16 112 GLU A O 1
ATOM 862 N N . GLU A 1 113 ? 50.383 -20.210 -32.521 1.00 35.47 113 GLU A N 1
ATOM 863 C CA . GLU A 1 113 ? 50.236 -19.056 -33.436 1.00 35.47 113 GLU A CA 1
ATOM 864 C C . GLU A 1 113 ? 50.448 -19.372 -34.940 1.00 35.47 113 GLU A C 1
ATOM 866 O O . GLU A 1 113 ? 51.082 -20.358 -35.313 1.00 35.47 113 GLU A O 1
ATOM 871 N N . ALA A 1 114 ? 49.976 -18.477 -35.829 1.00 33.97 114 ALA A N 1
ATOM 872 C CA . ALA A 1 114 ? 50.126 -18.555 -37.291 1.00 33.97 114 ALA A CA 1
ATOM 873 C C . ALA A 1 114 ? 50.606 -17.221 -37.915 1.00 33.97 114 ALA A C 1
ATOM 875 O O . ALA A 1 114 ? 49.911 -16.209 -37.827 1.00 33.97 114 ALA A O 1
ATOM 876 N N . GLU A 1 115 ? 51.731 -17.223 -38.645 1.00 48.09 115 GLU A N 1
ATOM 877 C CA . GLU A 1 115 ? 52.278 -16.041 -39.340 1.00 48.09 115 GLU A CA 1
ATOM 878 C C . GLU A 1 115 ? 52.372 -16.238 -40.868 1.00 48.09 115 GLU A C 1
ATOM 880 O O . GLU A 1 115 ? 53.029 -17.136 -41.388 1.00 48.09 115 GLU A O 1
ATOM 885 N N . SER A 1 116 ? 51.641 -15.384 -41.592 1.00 51.72 116 SER A N 1
ATOM 886 C CA . SER A 1 116 ? 51.731 -15.022 -43.034 1.00 51.72 116 SER A CA 1
ATOM 887 C C . SER A 1 116 ? 50.454 -14.291 -43.491 1.00 51.72 116 SER A C 1
ATOM 889 O O . SER A 1 116 ? 50.410 -13.662 -44.549 1.00 51.72 116 SER A O 1
ATOM 891 N N . PHE A 1 117 ? 49.440 -14.266 -42.621 1.00 55.84 117 PHE A N 1
ATOM 892 C CA . PHE A 1 117 ? 48.264 -13.391 -42.643 1.00 55.84 117 PHE A CA 1
ATOM 893 C C . PHE A 1 117 ? 48.603 -11.898 -42.476 1.00 55.84 117 PHE A C 1
ATOM 895 O O . PHE A 1 117 ? 47.781 -11.027 -42.743 1.00 55.84 117 PHE A O 1
ATOM 902 N N . GLU A 1 118 ? 49.828 -11.596 -42.061 1.00 64.62 118 GLU A N 1
ATOM 903 C CA . GLU A 1 118 ? 50.220 -10.365 -41.381 1.00 64.62 118 GLU A CA 1
ATOM 904 C C . GLU A 1 118 ? 50.079 -9.094 -42.228 1.00 64.62 118 GLU A C 1
ATOM 906 O O . GLU A 1 118 ? 49.594 -8.074 -41.756 1.00 64.62 118 GLU A O 1
ATOM 911 N N . ARG A 1 119 ? 50.409 -9.130 -43.523 1.00 61.78 119 ARG A N 1
ATOM 912 C CA . ARG A 1 119 ? 50.300 -7.931 -44.382 1.00 61.78 119 ARG A CA 1
ATOM 913 C C . ARG A 1 119 ? 48.864 -7.615 -44.799 1.00 61.78 119 ARG A C 1
ATOM 915 O O . ARG A 1 119 ? 48.510 -6.445 -44.925 1.00 61.78 119 ARG A O 1
ATOM 922 N N . LYS A 1 120 ? 48.028 -8.643 -44.988 1.00 62.28 120 LYS A N 1
ATOM 923 C CA . LYS A 1 120 ? 46.579 -8.468 -45.185 1.00 62.28 120 LYS A CA 1
ATOM 924 C C . LYS A 1 120 ? 45.920 -8.031 -43.881 1.00 62.28 120 LYS A C 1
ATOM 926 O O . LYS A 1 120 ? 45.090 -7.132 -43.914 1.00 62.28 120 LYS A O 1
ATOM 931 N N . LEU A 1 121 ? 46.362 -8.596 -42.756 1.00 67.00 121 LEU A N 1
ATOM 932 C CA . LEU A 1 121 ? 45.975 -8.191 -41.410 1.00 67.00 121 LEU A CA 1
ATOM 933 C C . LEU A 1 121 ? 46.302 -6.716 -41.171 1.00 67.00 121 LEU A C 1
ATOM 935 O O . LEU A 1 121 ? 45.477 -6.028 -40.604 1.00 67.00 121 LEU A O 1
ATOM 939 N N . MET A 1 122 ? 47.434 -6.199 -41.657 1.00 69.69 122 MET A N 1
ATOM 940 C CA . MET A 1 122 ? 47.791 -4.782 -41.499 1.00 69.69 122 MET A CA 1
ATOM 941 C C . MET A 1 122 ? 46.893 -3.828 -42.297 1.00 69.69 122 MET A C 1
ATOM 943 O O . MET A 1 122 ? 46.499 -2.803 -41.753 1.00 69.69 122 MET A O 1
ATOM 947 N N . ARG A 1 123 ? 46.508 -4.165 -43.538 1.00 70.00 123 ARG A N 1
ATOM 948 C CA . ARG A 1 123 ? 45.552 -3.349 -44.314 1.00 70.00 123 ARG A CA 1
ATOM 949 C C . ARG A 1 123 ? 44.137 -3.432 -43.740 1.00 70.00 123 ARG A C 1
ATOM 951 O O . ARG A 1 123 ? 43.481 -2.415 -43.570 1.00 70.00 123 ARG A O 1
ATOM 958 N N . LEU A 1 124 ? 43.705 -4.638 -43.383 1.00 71.19 124 LEU A N 1
ATOM 959 C CA . LEU A 1 124 ? 42.416 -4.881 -42.739 1.00 71.19 124 LEU A CA 1
ATOM 960 C C . LEU A 1 124 ? 42.352 -4.222 -41.355 1.00 71.19 124 LEU A C 1
ATOM 962 O O . LEU A 1 124 ? 41.313 -3.714 -40.969 1.00 71.19 124 LEU A O 1
ATOM 966 N N . ARG A 1 125 ? 43.475 -4.155 -40.635 1.00 77.56 125 ARG A N 1
ATOM 967 C CA . ARG A 1 125 ? 43.625 -3.429 -39.369 1.00 77.56 125 ARG A CA 1
ATOM 968 C C . ARG A 1 125 ? 43.552 -1.920 -39.552 1.00 77.56 125 ARG A C 1
ATOM 970 O O . ARG A 1 125 ? 43.192 -1.240 -38.604 1.00 77.56 125 ARG A O 1
ATOM 977 N N . GLU A 1 126 ? 43.912 -1.391 -40.714 1.00 76.69 126 GLU A N 1
ATOM 978 C CA . GLU A 1 126 ? 43.807 0.040 -41.003 1.00 76.69 126 GLU A CA 1
ATOM 979 C C . GLU A 1 126 ? 42.382 0.419 -41.428 1.00 76.69 126 GLU A C 1
ATOM 981 O O . GLU A 1 126 ? 41.828 1.352 -40.858 1.00 76.69 126 GLU A O 1
ATOM 986 N N . GLU A 1 127 ? 41.742 -0.380 -42.289 1.00 77.12 127 GLU A N 1
ATOM 987 C CA . GLU A 1 127 ? 40.323 -0.220 -42.662 1.00 77.12 127 GLU A CA 1
ATOM 988 C C . GLU A 1 127 ? 39.385 -0.464 -41.453 1.00 77.12 127 GLU A C 1
ATOM 990 O O . GLU A 1 127 ? 38.438 0.289 -41.236 1.00 77.12 127 GLU A O 1
ATOM 995 N N . LEU A 1 128 ? 39.685 -1.449 -40.590 1.00 76.88 128 LEU A N 1
ATOM 996 C CA . LEU A 1 128 ? 38.980 -1.637 -39.314 1.00 76.88 128 LEU A CA 1
ATOM 997 C C . LEU A 1 128 ? 39.219 -0.483 -38.347 1.00 76.88 128 LEU A C 1
ATOM 999 O O . LEU A 1 128 ? 38.291 -0.110 -37.648 1.00 76.88 128 LEU A O 1
ATOM 1003 N N . ARG A 1 129 ? 40.431 0.079 -38.291 1.00 76.94 129 ARG A N 1
ATOM 1004 C CA . ARG A 1 129 ? 40.742 1.214 -37.408 1.00 76.94 129 ARG A CA 1
ATOM 1005 C C . ARG A 1 129 ? 40.013 2.481 -37.844 1.00 76.94 129 ARG A C 1
ATOM 1007 O O . ARG A 1 129 ? 39.652 3.282 -36.992 1.00 76.94 129 ARG A O 1
ATOM 1014 N N . GLU A 1 130 ? 39.802 2.670 -39.142 1.00 78.56 130 GLU A N 1
ATOM 1015 C CA . GLU A 1 130 ? 39.008 3.782 -39.670 1.00 78.56 130 GLU A CA 1
ATOM 1016 C C . GLU A 1 130 ? 37.526 3.621 -39.299 1.00 78.56 130 GLU A C 1
ATOM 1018 O O . GLU A 1 130 ? 36.941 4.534 -38.720 1.00 78.56 130 GLU A O 1
ATOM 1023 N N . LEU A 1 131 ? 36.953 2.426 -39.490 1.00 75.69 131 LEU A N 1
ATOM 1024 C CA . LEU A 1 131 ? 35.579 2.117 -39.071 1.00 75.69 131 LEU A CA 1
ATOM 1025 C C . LEU A 1 131 ? 35.406 2.173 -37.537 1.00 75.69 131 LEU A C 1
ATOM 1027 O O . LEU A 1 131 ? 34.391 2.641 -37.019 1.00 75.69 131 LEU A O 1
ATOM 1031 N N . GLU A 1 132 ? 36.411 1.714 -36.792 1.00 77.00 132 GLU A N 1
ATOM 1032 C CA . GLU A 1 132 ? 36.494 1.807 -35.333 1.00 77.00 132 GLU A CA 1
ATOM 1033 C C . GLU A 1 132 ? 36.579 3.275 -34.892 1.00 77.00 132 GLU A C 1
ATOM 1035 O O . GLU A 1 132 ? 35.876 3.677 -33.975 1.00 77.00 132 GLU A O 1
ATOM 1040 N N . GLY A 1 133 ? 37.351 4.110 -35.590 1.00 76.94 133 GLY A N 1
ATOM 1041 C CA . GLY A 1 133 ? 37.401 5.555 -35.366 1.00 76.94 133 GLY A CA 1
ATOM 1042 C C . GLY A 1 133 ? 36.044 6.223 -35.576 1.00 76.94 133 GLY A C 1
ATOM 1043 O O . GLY A 1 133 ? 35.564 6.924 -34.691 1.00 76.94 133 GLY A O 1
ATOM 1044 N N . GLU A 1 134 ? 35.370 5.939 -36.692 1.00 76.69 134 GLU A N 1
ATOM 1045 C CA . GLU A 1 134 ? 34.045 6.500 -36.975 1.00 76.69 134 GLU A CA 1
ATOM 1046 C C . GLU A 1 134 ? 32.975 6.038 -35.975 1.00 76.69 134 GLU A C 1
ATOM 1048 O O . GLU A 1 134 ? 32.093 6.812 -35.594 1.00 76.69 134 GLU A O 1
ATOM 1053 N N . THR A 1 135 ? 33.034 4.783 -35.526 1.00 74.56 135 THR A N 1
ATOM 1054 C CA . THR A 1 135 ? 32.105 4.250 -34.516 1.00 74.56 135 THR A CA 1
ATOM 1055 C C . THR A 1 135 ? 32.404 4.788 -33.118 1.00 74.56 135 THR A C 1
ATOM 1057 O O . THR A 1 135 ? 31.467 5.129 -32.394 1.00 74.56 135 THR A O 1
ATOM 1060 N N . ILE A 1 136 ? 33.678 4.958 -32.757 1.00 79.19 136 ILE A N 1
ATOM 1061 C CA . ILE A 1 136 ? 34.112 5.598 -31.509 1.00 79.19 136 ILE A CA 1
ATOM 1062 C C . ILE A 1 136 ? 33.738 7.081 -31.499 1.00 79.19 136 ILE A C 1
ATOM 1064 O O . ILE A 1 136 ? 33.268 7.574 -30.477 1.00 79.19 136 ILE A O 1
ATOM 1068 N N . ASP A 1 137 ? 33.872 7.796 -32.613 1.00 79.50 137 ASP A N 1
ATOM 1069 C CA . ASP A 1 137 ? 33.486 9.205 -32.708 1.00 79.50 137 ASP A CA 1
ATOM 1070 C C . ASP A 1 137 ? 31.967 9.378 -32.602 1.00 79.50 137 ASP A C 1
ATOM 1072 O O . ASP A 1 137 ? 31.495 10.248 -31.865 1.00 79.50 137 ASP A O 1
ATOM 1076 N N . LYS A 1 138 ? 31.182 8.498 -33.244 1.00 76.75 138 LYS A N 1
ATOM 1077 C CA . LYS A 1 138 ? 29.719 8.438 -33.067 1.00 76.75 138 LYS A CA 1
ATOM 1078 C C . LYS A 1 138 ? 29.336 8.109 -31.617 1.00 76.75 138 LYS A C 1
ATOM 1080 O O . LYS A 1 138 ? 28.403 8.708 -31.083 1.00 76.75 138 LYS A O 1
ATOM 1085 N N . PHE A 1 139 ? 30.072 7.212 -30.961 1.00 74.50 139 PHE A N 1
ATOM 1086 C CA . PHE A 1 139 ? 29.868 6.859 -29.554 1.00 74.50 139 PHE A CA 1
ATOM 1087 C C . PHE A 1 139 ? 30.242 8.004 -28.598 1.00 74.50 139 PHE A C 1
ATOM 1089 O O . PHE A 1 139 ? 29.499 8.297 -27.667 1.00 74.50 139 PHE A O 1
ATOM 1096 N N . ASN A 1 140 ? 31.346 8.707 -28.848 1.00 78.50 140 ASN A N 1
ATOM 1097 C CA . ASN A 1 140 ? 31.800 9.843 -28.042 1.00 78.50 140 ASN A CA 1
ATOM 1098 C C . ASN A 1 140 ? 30.915 11.083 -28.226 1.00 78.50 140 ASN A C 1
ATOM 1100 O O . ASN A 1 140 ? 30.745 11.870 -27.294 1.00 78.50 140 ASN A O 1
ATOM 1104 N N . ALA A 1 141 ? 30.341 11.265 -29.418 1.00 80.44 141 ALA A N 1
ATOM 1105 C CA . ALA A 1 141 ? 29.365 12.315 -29.693 1.00 80.44 141 ALA A CA 1
ATOM 1106 C C . ALA A 1 141 ? 27.989 12.027 -29.063 1.00 80.44 141 ALA A C 1
ATOM 1108 O O . ALA A 1 141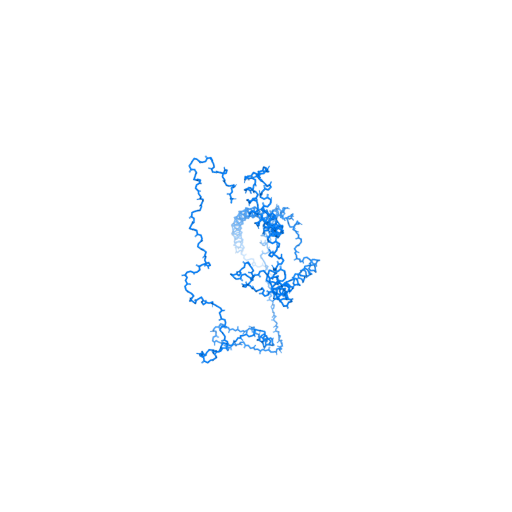 ? 27.176 12.946 -28.915 1.00 80.44 141 ALA A O 1
ATOM 1109 N N . TYR A 1 142 ? 27.714 10.778 -28.669 1.00 75.38 142 TYR A N 1
ATOM 1110 C CA . TYR A 1 142 ? 26.473 10.426 -27.997 1.00 75.38 142 TYR A CA 1
ATOM 1111 C C . TYR A 1 142 ? 26.456 10.948 -26.563 1.00 75.38 142 TYR A C 1
ATOM 1113 O O . TYR A 1 142 ? 27.328 10.656 -25.746 1.00 75.38 142 TYR A O 1
ATOM 1121 N N . LYS A 1 143 ? 25.403 11.693 -26.225 1.00 77.25 143 LYS A N 1
ATOM 1122 C CA . LYS A 1 143 ? 25.160 12.116 -24.851 1.00 77.25 143 LYS A CA 1
ATOM 1123 C C . LYS A 1 143 ? 24.406 11.003 -24.120 1.00 77.25 143 LYS A C 1
ATOM 1125 O O . LYS A 1 143 ? 23.256 10.750 -24.474 1.00 77.25 143 LYS A O 1
ATOM 1130 N N . PRO A 1 144 ? 24.986 10.383 -23.077 1.00 72.50 144 PRO A N 1
ATOM 1131 C CA . PRO A 1 144 ? 24.300 9.339 -22.333 1.00 72.50 144 PRO A CA 1
ATOM 1132 C C . PRO A 1 144 ? 22.994 9.854 -21.730 1.00 72.50 144 PRO A C 1
ATOM 1134 O O . PRO A 1 144 ? 22.917 11.000 -21.265 1.00 72.50 144 PRO A O 1
ATOM 1137 N N . PHE A 1 145 ? 21.987 8.984 -21.683 1.00 73.19 145 PHE A N 1
ATOM 1138 C CA . PHE A 1 145 ? 20.717 9.253 -21.019 1.00 73.19 145 PHE A CA 1
ATOM 1139 C C . PHE A 1 145 ? 20.942 9.382 -19.501 1.00 73.19 145 PHE A C 1
ATOM 1141 O O . PHE A 1 145 ? 20.924 8.408 -18.752 1.00 73.19 145 PHE A O 1
ATOM 1148 N N . GLY A 1 146 ? 21.243 10.601 -19.047 1.00 74.00 146 GLY A N 1
ATOM 1149 C CA . GLY A 1 146 ? 21.600 10.887 -17.656 1.00 74.00 146 GLY A CA 1
ATOM 1150 C C . GLY A 1 146 ? 20.420 10.761 -16.682 1.00 74.00 146 GLY A C 1
ATOM 1151 O O . GLY A 1 146 ? 19.262 10.782 -17.116 1.00 74.00 146 GLY A O 1
ATOM 1152 N N . PRO A 1 147 ? 20.683 10.666 -15.363 1.00 75.25 147 PRO A N 1
ATOM 1153 C CA . PRO A 1 147 ? 19.635 10.620 -14.344 1.00 75.25 147 PRO A CA 1
ATOM 1154 C C . PRO A 1 147 ? 18.770 11.882 -14.419 1.00 75.25 147 PRO A C 1
ATOM 1156 O O . PRO A 1 147 ? 19.289 12.993 -14.574 1.00 75.25 147 PRO A O 1
ATOM 1159 N N . SER A 1 148 ? 17.444 11.735 -14.348 1.00 77.19 148 SER A N 1
ATOM 1160 C CA . SER A 1 148 ? 16.573 12.903 -14.440 1.00 77.19 148 SER A CA 1
ATOM 1161 C C . SER A 1 148 ? 16.639 13.737 -13.170 1.00 77.19 148 SER A C 1
ATOM 1163 O O . SER A 1 148 ? 16.772 13.229 -12.059 1.00 77.19 148 SER A O 1
ATOM 1165 N N . LYS A 1 149 ? 16.546 15.056 -13.339 1.00 76.94 149 LYS A N 1
ATOM 1166 C CA . LYS A 1 149 ? 16.625 16.012 -12.230 1.00 76.94 149 LYS A CA 1
ATOM 1167 C C . LYS A 1 149 ? 15.434 15.898 -11.280 1.00 76.94 149 LYS A C 1
ATOM 1169 O O . LYS A 1 149 ? 15.588 16.216 -10.107 1.00 76.94 149 LYS A O 1
ATOM 1174 N N . SER A 1 150 ? 14.266 15.486 -11.773 1.00 74.12 150 SER A N 1
ATOM 1175 C CA . SER A 1 150 ? 13.056 15.392 -10.958 1.00 74.12 150 SER A CA 1
ATOM 1176 C C . SER A 1 150 ? 12.979 14.054 -10.212 1.00 74.12 150 SER A C 1
ATOM 1178 O O . SER A 1 150 ? 12.826 14.092 -8.993 1.00 74.12 150 SER A O 1
ATOM 1180 N N . ILE A 1 151 ? 13.323 12.918 -10.836 1.00 77.19 151 ILE A N 1
ATOM 1181 C CA . ILE A 1 151 ? 13.542 11.647 -10.112 1.00 77.19 151 ILE A CA 1
ATOM 1182 C C . ILE A 1 151 ? 14.693 11.780 -9.102 1.00 77.19 151 ILE A C 1
ATOM 1184 O O . ILE A 1 151 ? 14.548 11.366 -7.956 1.00 77.19 151 ILE A O 1
ATOM 1188 N N . ALA A 1 152 ? 15.814 12.419 -9.461 1.00 80.62 152 ALA A N 1
ATOM 1189 C CA . ALA A 1 152 ? 16.916 12.654 -8.521 1.00 80.62 152 ALA A CA 1
ATOM 1190 C C . ALA A 1 152 ? 16.484 13.517 -7.323 1.00 80.62 152 ALA A C 1
ATOM 1192 O O . ALA A 1 152 ? 16.822 13.208 -6.184 1.00 80.62 152 ALA A O 1
ATOM 1193 N N . ARG A 1 153 ? 15.679 14.559 -7.562 1.00 79.31 153 ARG A N 1
ATOM 1194 C CA . ARG A 1 153 ? 15.111 15.401 -6.502 1.00 79.31 153 ARG A CA 1
ATOM 1195 C C . ARG A 1 153 ? 14.067 14.660 -5.665 1.00 79.31 153 ARG A C 1
ATOM 1197 O O . ARG A 1 153 ? 13.943 14.941 -4.477 1.00 79.31 153 ARG A O 1
ATOM 1204 N N . ALA A 1 154 ? 13.304 13.749 -6.260 1.00 73.56 154 ALA A N 1
ATOM 1205 C CA . ALA A 1 154 ? 12.350 12.911 -5.545 1.00 73.56 154 ALA A CA 1
ATOM 1206 C C . ALA A 1 154 ? 13.073 11.910 -4.635 1.00 73.56 154 ALA A C 1
ATOM 1208 O O . ALA A 1 154 ? 12.693 11.773 -3.478 1.00 73.56 154 ALA A O 1
ATOM 1209 N N . ILE A 1 155 ? 14.166 11.305 -5.109 1.00 72.38 155 ILE A N 1
ATOM 1210 C CA . ILE A 1 155 ? 15.048 10.441 -4.311 1.00 72.38 155 ILE A CA 1
ATOM 1211 C C . ILE A 1 155 ? 15.721 11.237 -3.181 1.00 72.38 155 ILE A C 1
ATOM 1213 O O . ILE A 1 155 ? 15.778 10.765 -2.052 1.00 72.38 155 ILE A O 1
ATOM 1217 N N . GLU A 1 156 ? 16.181 12.462 -3.447 1.00 75.75 156 GLU A N 1
ATOM 1218 C CA . GLU A 1 156 ? 16.791 13.338 -2.432 1.00 75.75 156 GLU A CA 1
ATOM 1219 C C . GLU A 1 156 ? 15.790 13.783 -1.353 1.00 75.75 156 GLU A C 1
ATOM 1221 O O . GLU A 1 156 ? 16.147 13.941 -0.187 1.00 75.75 156 GLU A O 1
ATOM 1226 N N . LYS A 1 157 ? 14.522 13.983 -1.731 1.00 75.50 157 LYS A N 1
ATOM 1227 C CA . LYS A 1 157 ? 13.440 14.359 -0.811 1.00 75.50 157 LYS A CA 1
ATOM 1228 C C . LYS A 1 157 ? 12.805 13.175 -0.090 1.00 75.50 157 LYS A C 1
ATOM 1230 O O . LYS A 1 157 ? 12.036 13.407 0.846 1.00 75.50 157 LYS A O 1
ATOM 1235 N N . GLN A 1 158 ? 13.061 11.940 -0.520 1.00 65.94 158 GLN A N 1
ATOM 1236 C CA . GLN A 1 158 ? 12.561 10.780 0.202 1.00 65.94 158 GLN A CA 1
ATOM 1237 C C . GLN A 1 158 ? 13.205 10.748 1.591 1.00 65.94 158 GLN A C 1
ATOM 1239 O O . GLN A 1 158 ? 14.418 10.944 1.713 1.00 65.94 158 GLN A O 1
ATOM 1244 N N . PRO A 1 159 ? 12.418 10.509 2.657 1.00 63.78 159 PRO A N 1
ATOM 1245 C CA . PRO A 1 159 ? 13.016 10.216 3.943 1.00 63.78 159 PRO A CA 1
ATOM 1246 C C . PRO A 1 159 ? 13.960 9.019 3.751 1.00 63.78 159 PRO A C 1
ATOM 1248 O O . PRO A 1 159 ? 13.592 8.072 3.048 1.00 63.78 159 PRO A O 1
ATOM 1251 N N . PRO A 1 160 ? 15.179 9.063 4.315 1.00 59.66 160 PRO A N 1
ATOM 1252 C CA . PRO A 1 160 ? 16.133 7.962 4.228 1.00 59.66 160 PRO A CA 1
ATOM 1253 C C . PRO A 1 160 ? 15.436 6.630 4.507 1.00 59.66 160 PRO A C 1
ATOM 1255 O O . PRO A 1 160 ? 14.713 6.506 5.497 1.00 59.66 160 PRO A O 1
ATOM 1258 N N . LEU A 1 161 ? 15.646 5.665 3.606 1.00 55.56 161 LEU A N 1
ATOM 1259 C CA . LEU A 1 161 ? 15.114 4.310 3.723 1.00 55.56 161 LEU A CA 1
ATOM 1260 C C . LEU A 1 161 ? 15.345 3.795 5.154 1.00 55.56 161 LEU A C 1
ATOM 1262 O O . LEU A 1 161 ? 16.482 3.898 5.641 1.00 55.56 161 LEU A O 1
ATOM 1266 N N . PRO A 1 162 ? 14.316 3.236 5.819 1.00 46.91 162 PRO A N 1
ATOM 1267 C CA . PRO A 1 162 ? 14.475 2.655 7.144 1.00 46.91 162 PRO A CA 1
ATOM 1268 C C . PRO A 1 162 ? 15.538 1.553 7.059 1.00 46.91 162 PRO A C 1
ATOM 1270 O O . PRO A 1 162 ? 15.306 0.495 6.480 1.00 46.91 162 PRO A O 1
ATOM 1273 N N . GLY A 1 163 ? 16.741 1.837 7.568 1.00 49.09 163 GLY A N 1
ATOM 1274 C CA . GLY A 1 163 ? 17.886 0.926 7.468 1.00 49.09 163 GLY A CA 1
ATOM 1275 C C . GLY A 1 163 ? 19.242 1.551 7.130 1.00 49.09 163 GLY A C 1
ATOM 1276 O O . GLY A 1 163 ? 20.243 0.835 7.191 1.00 49.09 163 GLY A O 1
ATOM 1277 N N . SER A 1 164 ? 19.345 2.858 6.837 1.00 57.34 164 SER A N 1
ATOM 1278 C CA . SER A 1 164 ? 20.666 3.516 6.870 1.00 57.34 164 SER A CA 1
ATOM 1279 C C . SER A 1 164 ? 21.247 3.370 8.286 1.00 57.34 164 SER A C 1
ATOM 1281 O O . SER A 1 164 ? 20.520 3.491 9.265 1.00 57.34 164 SER A O 1
ATOM 1283 N N . GLN A 1 165 ? 22.522 3.008 8.429 1.00 54.53 165 GLN A N 1
ATOM 1284 C CA . GLN A 1 165 ? 23.082 2.392 9.650 1.00 54.53 165 GLN A CA 1
ATOM 1285 C C . GLN A 1 165 ? 22.808 3.145 10.974 1.00 54.53 165 GLN A C 1
ATOM 1287 O O . GLN A 1 165 ? 22.722 2.510 12.022 1.00 54.53 165 GLN A O 1
ATOM 1292 N N . VAL A 1 166 ? 22.597 4.465 10.932 1.00 54.88 166 VAL A N 1
ATOM 1293 C CA . VAL A 1 166 ? 22.245 5.314 12.090 1.00 54.88 166 VAL A CA 1
ATOM 1294 C C . VAL A 1 166 ? 20.785 5.125 12.547 1.00 54.88 166 VAL A C 1
ATOM 1296 O O . VAL A 1 166 ? 20.467 5.289 13.720 1.00 54.88 166 VAL A O 1
ATOM 1299 N N . GLN A 1 167 ? 19.899 4.704 11.647 1.00 57.53 167 GLN A N 1
ATOM 1300 C CA . GLN A 1 167 ? 18.491 4.407 11.915 1.00 57.53 167 GLN A CA 1
ATOM 1301 C C . GLN A 1 167 ? 18.236 2.945 12.239 1.00 57.53 167 GLN A C 1
ATOM 1303 O O . GLN A 1 167 ? 17.151 2.640 12.701 1.00 57.53 167 GLN A O 1
ATOM 1308 N N . ARG A 1 168 ? 19.188 2.027 12.030 1.00 63.88 168 ARG A N 1
ATOM 1309 C CA . ARG A 1 168 ? 18.966 0.614 12.368 1.00 63.88 168 ARG A CA 1
ATOM 1310 C C . ARG A 1 168 ? 18.735 0.432 13.868 1.00 63.88 168 ARG A C 1
ATOM 1312 O O . ARG A 1 168 ? 17.809 -0.270 14.231 1.00 63.88 168 ARG A O 1
ATOM 1319 N N . GLY A 1 169 ? 19.499 1.132 14.711 1.00 75.19 169 GLY A N 1
ATOM 1320 C CA . GLY A 1 169 ? 19.294 1.114 16.163 1.00 75.19 169 GLY A CA 1
ATOM 1321 C C . GLY A 1 169 ? 18.020 1.840 16.608 1.00 75.19 169 GLY A C 1
ATOM 1322 O O . GLY A 1 169 ? 17.347 1.385 17.524 1.00 75.19 169 GLY A O 1
ATOM 1323 N N . GLN A 1 170 ? 17.642 2.936 15.939 1.00 74.94 170 GLN A N 1
ATOM 1324 C CA . GLN A 1 170 ? 16.373 3.629 16.214 1.00 74.94 170 GLN A CA 1
ATOM 1325 C C . GLN A 1 170 ? 15.164 2.807 15.752 1.00 74.94 170 GLN A C 1
ATOM 1327 O O . GLN A 1 170 ? 14.164 2.746 16.452 1.00 74.94 170 GLN A O 1
ATOM 1332 N N . LEU A 1 171 ? 15.264 2.146 14.600 1.00 76.75 171 LEU A N 1
ATOM 1333 C CA . LEU A 1 171 ? 14.259 1.236 14.066 1.00 76.75 171 LEU A CA 1
ATOM 1334 C C . LEU A 1 171 ? 14.146 -0.005 14.946 1.00 76.75 171 LEU A C 1
ATOM 1336 O O . LEU A 1 171 ? 13.040 -0.407 15.256 1.00 76.75 171 LEU A O 1
ATOM 1340 N N . GLU A 1 172 ? 15.262 -0.587 15.378 1.00 83.19 172 GLU A N 1
ATOM 1341 C CA . GLU A 1 172 ? 15.279 -1.709 16.318 1.00 83.19 172 GLU A CA 1
ATOM 1342 C C . GLU A 1 172 ? 14.655 -1.311 17.658 1.00 83.19 172 GLU A C 1
ATOM 1344 O O . GLU A 1 172 ? 13.846 -2.062 18.186 1.00 83.19 172 GLU A O 1
ATOM 1349 N N . TYR A 1 173 ? 14.919 -0.096 18.151 1.00 86.56 173 TYR A N 1
ATOM 1350 C CA . TYR A 1 173 ? 14.239 0.448 19.327 1.00 86.56 173 TYR A CA 1
ATOM 1351 C C . TYR A 1 173 ? 12.730 0.619 19.104 1.00 86.56 173 TYR A C 1
ATOM 1353 O O . TYR A 1 173 ? 11.947 0.203 19.949 1.00 86.56 173 TYR A O 1
ATOM 1361 N N . VAL A 1 174 ? 12.303 1.182 17.969 1.00 88.69 174 VAL A N 1
ATOM 1362 C CA . VAL A 1 174 ? 10.876 1.349 17.638 1.00 88.69 174 VAL A CA 1
ATOM 1363 C C . VAL A 1 174 ? 10.188 -0.001 17.421 1.00 88.69 174 VAL A C 1
ATOM 1365 O O . VAL A 1 174 ? 9.039 -0.156 17.814 1.00 88.69 174 VAL A O 1
ATOM 1368 N N . LEU A 1 175 ? 10.869 -0.984 16.832 1.00 88.38 175 LEU A N 1
ATOM 1369 C CA . LEU A 1 175 ? 10.354 -2.339 16.632 1.00 88.38 175 LEU A CA 1
ATOM 1370 C C . LEU A 1 175 ? 10.264 -3.107 17.950 1.00 88.38 175 LEU A C 1
ATOM 1372 O O . LEU A 1 175 ? 9.269 -3.787 18.174 1.00 88.38 175 LEU A O 1
ATOM 1376 N N . GLU A 1 176 ? 11.255 -2.980 18.833 1.00 93.06 176 GLU A N 1
ATOM 1377 C CA . GLU A 1 176 ? 11.187 -3.576 20.170 1.00 93.06 176 GLU A CA 1
ATOM 1378 C C . GLU A 1 176 ? 10.100 -2.893 21.004 1.00 93.06 176 GLU A C 1
ATOM 1380 O O . GLU A 1 176 ? 9.344 -3.570 21.690 1.00 93.06 176 GLU A O 1
ATOM 1385 N N . GLN A 1 177 ? 9.947 -1.572 20.880 1.00 94.25 177 GLN A N 1
ATOM 1386 C CA . GLN A 1 177 ? 8.865 -0.834 21.523 1.00 94.25 177 GLN A CA 1
ATOM 1387 C C . GLN A 1 177 ? 7.490 -1.239 20.966 1.00 94.25 177 GLN A C 1
ATOM 1389 O O . GLN A 1 177 ? 6.550 -1.422 21.733 1.00 94.25 177 GLN A O 1
ATOM 1394 N N . ALA A 1 178 ? 7.357 -1.416 19.649 1.00 92.62 178 ALA A N 1
ATOM 1395 C CA . ALA A 1 178 ? 6.132 -1.913 19.024 1.00 92.62 178 ALA A CA 1
ATOM 1396 C C . ALA A 1 178 ? 5.810 -3.335 19.495 1.00 92.62 178 ALA A C 1
ATOM 1398 O O . ALA A 1 178 ? 4.681 -3.605 19.881 1.00 92.62 178 ALA A O 1
ATOM 1399 N N . LYS A 1 179 ? 6.815 -4.212 19.568 1.00 93.06 179 LYS A N 1
ATOM 1400 C CA . LYS A 1 179 ? 6.675 -5.556 20.130 1.00 93.06 179 LYS A CA 1
ATOM 1401 C C . LYS A 1 179 ? 6.270 -5.520 21.607 1.00 93.06 179 LYS A C 1
ATOM 1403 O O . LYS A 1 179 ? 5.421 -6.304 22.010 1.00 93.06 179 LYS A O 1
ATOM 1408 N N . GLU A 1 180 ? 6.835 -4.624 22.417 1.00 95.44 180 GLU A N 1
ATOM 1409 C CA . GLU A 1 180 ? 6.433 -4.444 23.819 1.00 95.44 180 GLU A CA 1
ATOM 1410 C C . GLU A 1 180 ? 4.967 -3.998 23.921 1.00 95.44 180 GLU A C 1
ATOM 1412 O O . GLU A 1 180 ? 4.214 -4.518 24.751 1.00 95.44 180 GLU A O 1
ATOM 1417 N N . PHE A 1 181 ? 4.543 -3.066 23.061 1.00 94.00 181 PHE A N 1
ATOM 1418 C CA . PHE A 1 181 ? 3.146 -2.653 22.975 1.00 94.00 181 PHE A CA 1
ATOM 1419 C C . PHE A 1 181 ? 2.240 -3.801 22.533 1.00 94.00 181 PHE A C 1
ATOM 1421 O O . PHE A 1 181 ? 1.218 -4.007 23.179 1.00 94.00 181 PHE A O 1
ATOM 1428 N N . ASP A 1 182 ? 2.626 -4.586 21.531 1.00 92.75 182 ASP A N 1
ATOM 1429 C CA . ASP A 1 182 ? 1.866 -5.748 21.062 1.00 92.75 182 ASP A CA 1
ATOM 1430 C C . ASP A 1 182 ? 1.784 -6.841 22.134 1.00 92.75 182 ASP A C 1
ATOM 1432 O O . ASP A 1 182 ? 0.716 -7.395 22.374 1.00 92.75 182 ASP A O 1
ATOM 1436 N N . GLU A 1 183 ? 2.868 -7.121 22.862 1.00 94.31 183 GLU A N 1
ATOM 1437 C CA . GLU A 1 183 ? 2.844 -8.049 23.997 1.00 94.31 183 GLU A CA 1
ATOM 1438 C C . GLU A 1 183 ? 1.928 -7.548 25.118 1.00 94.31 183 GLU A C 1
ATOM 1440 O O . GLU A 1 183 ? 1.240 -8.338 25.771 1.00 94.31 183 GLU A O 1
ATOM 1445 N N . ARG A 1 184 ? 1.924 -6.236 25.383 1.00 94.69 184 ARG A N 1
ATOM 1446 C CA . ARG A 1 184 ? 1.039 -5.627 26.380 1.00 94.69 184 ARG A CA 1
ATOM 1447 C C . ARG A 1 184 ? -0.417 -5.641 25.918 1.00 94.69 184 ARG A C 1
ATOM 1449 O O . ARG A 1 184 ? -1.285 -5.917 26.744 1.00 94.69 184 ARG A O 1
ATOM 1456 N N . LEU A 1 185 ? -0.680 -5.378 24.639 1.00 90.88 185 LEU A N 1
ATOM 1457 C CA . LEU A 1 185 ? -2.005 -5.466 24.029 1.00 90.88 185 LEU A CA 1
ATOM 1458 C C . LEU A 1 185 ? -2.513 -6.904 24.065 1.00 90.88 185 LEU A C 1
ATOM 1460 O O . LEU A 1 185 ? -3.592 -7.121 24.592 1.00 90.88 185 LEU A O 1
ATOM 1464 N N . ALA A 1 186 ? -1.704 -7.891 23.681 1.00 89.81 186 ALA A N 1
ATOM 1465 C CA . ALA A 1 186 ? -2.067 -9.305 23.755 1.00 89.81 186 ALA A CA 1
ATOM 1466 C C . ALA A 1 186 ? -2.380 -9.754 25.194 1.00 89.81 186 ALA A C 1
ATOM 1468 O O . ALA A 1 186 ? -3.323 -10.508 25.429 1.00 89.81 186 ALA A O 1
ATOM 1469 N N . LYS A 1 187 ? -1.625 -9.267 26.192 1.00 92.25 187 LYS A N 1
ATOM 1470 C CA . LYS A 1 187 ? -1.936 -9.506 27.615 1.00 92.25 187 LYS A CA 1
ATOM 1471 C C . LYS A 1 187 ? -3.267 -8.863 28.023 1.00 92.25 187 LYS A C 1
ATOM 1473 O O . LYS A 1 187 ? -4.023 -9.479 28.772 1.00 92.25 187 LYS A O 1
ATOM 1478 N N . LEU A 1 188 ? -3.555 -7.649 27.550 1.00 88.62 188 LEU A N 1
ATOM 1479 C CA . LEU A 1 188 ? -4.825 -6.965 27.809 1.00 88.62 188 LEU A CA 1
ATOM 1480 C C . LEU A 1 188 ? -5.997 -7.672 27.120 1.00 88.62 188 LEU A C 1
ATOM 1482 O O . LEU A 1 188 ? -6.999 -7.936 27.776 1.00 88.62 188 LEU A O 1
ATOM 1486 N N . GLU A 1 189 ? -5.854 -8.051 25.854 1.00 85.94 189 GLU A N 1
ATOM 1487 C CA . GLU A 1 189 ? -6.834 -8.819 25.080 1.00 85.94 189 GLU A CA 1
ATOM 1488 C C . GLU A 1 189 ? -7.142 -10.156 25.754 1.00 85.94 189 GLU A C 1
ATOM 1490 O O . GLU A 1 189 ? -8.308 -10.460 25.998 1.00 85.94 189 GLU A O 1
ATOM 1495 N N . ALA A 1 190 ? -6.112 -10.895 26.182 1.00 87.62 190 ALA A N 1
ATOM 1496 C CA . ALA A 1 190 ? -6.280 -12.132 26.938 1.00 87.62 190 ALA A CA 1
ATOM 1497 C C . ALA A 1 190 ? -7.004 -11.908 28.278 1.00 87.62 190 ALA A C 1
ATOM 1499 O O . ALA A 1 190 ? -7.851 -12.715 28.657 1.00 87.62 190 ALA A O 1
ATOM 1500 N N . SER A 1 191 ? -6.709 -10.812 28.990 1.00 88.25 191 SER A N 1
ATOM 1501 C CA . SER A 1 191 ? -7.387 -10.478 30.254 1.00 88.25 191 SER A CA 1
ATOM 1502 C C . SER A 1 191 ? -8.850 -10.064 30.068 1.00 88.25 191 SER A C 1
ATOM 1504 O O . SER A 1 191 ? -9.680 -10.340 30.929 1.00 88.25 191 SER A O 1
ATOM 1506 N N . LEU A 1 192 ? -9.166 -9.430 28.936 1.00 80.56 192 LEU A N 1
ATOM 1507 C CA . LEU A 1 192 ? -10.517 -9.024 28.555 1.00 80.56 192 LEU A CA 1
ATOM 1508 C C . LEU A 1 192 ? -11.283 -10.152 27.845 1.00 80.56 192 LEU A C 1
ATOM 1510 O O . LEU A 1 192 ? -12.470 -9.999 27.569 1.00 80.56 192 LEU A O 1
ATOM 1514 N N . GLY A 1 193 ? -10.620 -11.274 27.544 1.00 75.12 193 GLY A N 1
ATOM 1515 C CA . GLY A 1 193 ? -11.193 -12.390 26.792 1.00 75.12 193 GLY A CA 1
ATOM 1516 C C . GLY A 1 193 ? -11.506 -12.051 25.332 1.00 75.12 193 GLY A C 1
ATOM 1517 O O . GLY A 1 193 ? -12.305 -12.749 24.712 1.00 75.12 193 GLY A O 1
ATOM 1518 N N . LEU A 1 194 ? -10.905 -10.987 24.788 1.00 73.31 194 LEU A N 1
ATOM 1519 C CA . LEU A 1 194 ? -11.091 -10.557 23.407 1.00 73.31 194 LEU A CA 1
ATOM 1520 C C . LEU A 1 194 ? -10.261 -11.460 22.488 1.00 73.31 194 LEU A C 1
ATOM 1522 O O . LEU A 1 194 ? -9.068 -11.250 22.305 1.00 73.31 194 LEU A O 1
ATOM 1526 N N . ASN A 1 195 ? -10.893 -12.484 21.923 1.00 69.88 195 ASN A N 1
ATOM 1527 C CA . ASN A 1 195 ? -10.325 -13.317 20.866 1.00 69.88 195 ASN A CA 1
ATOM 1528 C C . ASN A 1 195 ? -10.871 -12.864 19.503 1.00 69.88 195 ASN A C 1
ATOM 1530 O O . ASN A 1 195 ? -11.847 -12.119 19.443 1.00 69.88 195 ASN A O 1
ATOM 1534 N N . GLY A 1 196 ? -10.297 -13.340 18.392 1.00 63.12 196 GLY A N 1
ATOM 1535 C CA . GLY A 1 196 ? -10.705 -12.938 17.032 1.00 63.12 196 GLY A CA 1
ATOM 1536 C C . GLY A 1 196 ? -12.213 -13.037 16.728 1.00 63.12 196 GLY A C 1
ATOM 1537 O O . GLY A 1 196 ? -12.699 -12.301 15.878 1.00 63.12 196 GLY A O 1
ATOM 1538 N N . ASN A 1 197 ? -12.963 -13.866 17.467 1.00 62.34 197 ASN A N 1
ATOM 1539 C CA . ASN A 1 197 ? -14.418 -14.031 17.331 1.00 62.34 197 ASN A CA 1
ATOM 1540 C C . ASN A 1 197 ? -15.253 -13.125 18.257 1.00 62.34 197 ASN A C 1
ATOM 1542 O O . ASN A 1 197 ? -16.465 -13.043 18.099 1.00 62.34 197 ASN A O 1
ATOM 1546 N N . THR A 1 198 ? -14.635 -12.475 19.243 1.00 61.19 198 THR A N 1
ATOM 1547 C CA . THR A 1 198 ? -15.290 -11.594 20.226 1.00 61.19 198 THR A CA 1
ATOM 1548 C C . THR A 1 198 ? -14.790 -10.152 20.097 1.00 61.19 198 THR A C 1
ATOM 1550 O O . THR A 1 198 ? -14.929 -9.357 21.023 1.00 61.19 198 THR A O 1
ATOM 1553 N N . MET A 1 199 ? -14.151 -9.808 18.976 1.00 61.16 199 MET A N 1
ATOM 1554 C CA . MET A 1 199 ? -13.774 -8.429 18.667 1.00 61.16 199 MET A CA 1
ATOM 1555 C C . MET A 1 199 ? -15.058 -7.630 18.369 1.00 61.16 199 MET A C 1
ATOM 1557 O O . MET A 1 199 ? -15.842 -8.097 17.540 1.00 61.16 199 MET A O 1
ATOM 1561 N N . PRO A 1 200 ? -15.294 -6.447 18.975 1.00 59.59 200 PRO A N 1
ATOM 1562 C CA . PRO A 1 200 ? -16.547 -5.702 18.808 1.00 59.59 200 PRO A CA 1
ATOM 1563 C C . PRO A 1 200 ? -16.893 -5.310 17.364 1.00 59.59 200 PRO A C 1
ATOM 1565 O O . PRO A 1 200 ? -18.046 -5.001 17.094 1.00 59.59 200 PRO A O 1
ATOM 1568 N N . ASP A 1 201 ? -15.905 -5.312 16.464 1.00 58.97 201 ASP A N 1
ATOM 1569 C CA . ASP A 1 201 ? -16.038 -4.902 15.056 1.00 58.97 201 ASP A CA 1
ATOM 1570 C C . ASP A 1 201 ? -16.181 -6.100 14.084 1.00 58.97 201 ASP A C 1
ATOM 1572 O O . ASP A 1 201 ? -16.425 -5.905 12.898 1.00 58.97 201 ASP A O 1
ATOM 1576 N N . ILE A 1 202 ? -15.985 -7.345 14.557 1.00 58.31 202 ILE A N 1
ATOM 1577 C CA . ILE A 1 202 ? -15.909 -8.559 13.707 1.00 58.31 202 ILE A CA 1
ATOM 1578 C C . ILE A 1 202 ? -16.825 -9.689 14.213 1.00 58.31 202 ILE A C 1
ATOM 1580 O O . ILE A 1 202 ? -17.292 -10.502 13.419 1.00 58.31 202 ILE A O 1
ATOM 1584 N N . GLY A 1 203 ? -17.086 -9.770 15.520 1.00 55.41 203 GLY A N 1
ATOM 1585 C CA . GLY A 1 203 ? -17.894 -10.838 16.106 1.00 55.41 203 GLY A CA 1
ATOM 1586 C C . GLY A 1 203 ? -19.395 -10.562 16.027 1.00 55.41 203 GLY A C 1
ATOM 1587 O O . GLY A 1 203 ? -19.849 -9.525 16.502 1.00 55.41 203 GLY A O 1
ATOM 1588 N N . GLU A 1 204 ? -20.175 -11.529 15.531 1.00 56.81 204 GLU A N 1
ATOM 1589 C CA . GLU A 1 204 ? -21.653 -11.522 15.597 1.00 56.81 204 GLU A CA 1
ATOM 1590 C C . GLU A 1 204 ? -22.173 -11.399 17.044 1.00 56.81 204 GLU A C 1
ATOM 1592 O O . GLU A 1 204 ? -23.259 -10.882 17.279 1.00 56.81 204 GLU A O 1
ATOM 1597 N N . ASN A 1 205 ? -21.354 -11.803 18.024 1.00 55.22 205 ASN A N 1
ATOM 1598 C CA . ASN A 1 205 ? -21.594 -11.634 19.455 1.00 55.22 205 ASN A CA 1
ATOM 1599 C C . ASN A 1 205 ? -20.525 -10.716 20.068 1.00 55.22 205 ASN A C 1
ATOM 1601 O O . ASN A 1 205 ? -19.607 -11.174 20.757 1.00 55.22 205 ASN A O 1
ATOM 1605 N N . ALA A 1 206 ? -20.616 -9.414 19.793 1.00 58.88 206 ALA A N 1
ATOM 1606 C CA . ALA A 1 206 ? -19.758 -8.423 20.433 1.00 58.88 206 ALA A CA 1
ATOM 1607 C C . ALA A 1 206 ? -19.947 -8.473 21.967 1.00 58.88 206 ALA A C 1
ATOM 1609 O O . ALA A 1 206 ? -21.083 -8.440 22.451 1.00 58.88 206 ALA A O 1
ATOM 1610 N N . PRO A 1 207 ? -18.866 -8.556 22.764 1.00 61.78 207 PRO A N 1
ATOM 1611 C CA . PRO A 1 207 ? -18.983 -8.581 24.212 1.00 61.78 207 PRO A CA 1
ATOM 1612 C C . PRO A 1 207 ? -19.601 -7.272 24.708 1.00 61.78 207 PRO A C 1
ATOM 1614 O O . PRO A 1 207 ? -19.216 -6.180 24.283 1.00 61.78 207 PRO A O 1
ATOM 1617 N N . PHE A 1 208 ? -20.561 -7.388 25.627 1.00 63.88 208 PHE A N 1
ATOM 1618 C CA . PHE A 1 208 ? -21.186 -6.233 26.266 1.00 63.88 208 PHE A CA 1
ATOM 1619 C C . PHE A 1 208 ? -20.119 -5.334 26.914 1.00 63.88 208 PHE A C 1
ATOM 1621 O O . PHE A 1 208 ? -19.124 -5.850 27.435 1.00 63.88 208 PHE A O 1
ATOM 1628 N N . PRO A 1 209 ? -20.305 -3.999 26.934 1.00 76.25 209 PRO A N 1
ATOM 1629 C CA . PRO A 1 209 ? -19.314 -3.088 27.489 1.00 76.25 209 PRO A CA 1
ATOM 1630 C C . PRO A 1 209 ? -19.010 -3.454 28.945 1.00 76.25 209 PRO A C 1
ATOM 1632 O O . PRO A 1 209 ? -19.871 -3.314 29.819 1.00 76.25 209 PRO A O 1
ATOM 1635 N N . VAL A 1 210 ? -17.776 -3.901 29.207 1.00 80.25 210 VAL A N 1
ATOM 1636 C CA . VAL A 1 210 ? -17.349 -4.426 30.517 1.00 80.25 210 VAL A CA 1
ATOM 1637 C C . VAL A 1 210 ? -17.663 -3.433 31.634 1.00 80.25 210 VAL A C 1
ATOM 1639 O O . VAL A 1 210 ? -18.172 -3.824 32.680 1.00 80.25 210 VAL A O 1
ATOM 1642 N N . PHE A 1 211 ? -17.467 -2.137 31.375 1.00 84.00 211 PHE A N 1
ATOM 1643 C CA . PHE A 1 211 ? -17.776 -1.072 32.325 1.00 84.00 211 PHE A CA 1
ATOM 1644 C C . PHE A 1 211 ? -19.254 -1.060 32.741 1.00 84.00 211 PHE A C 1
ATOM 1646 O O . PHE A 1 211 ? -19.545 -1.076 33.929 1.00 84.00 211 PHE A O 1
ATOM 1653 N N . THR A 1 212 ? -20.187 -1.137 31.787 1.00 84.19 212 THR A N 1
ATOM 1654 C CA . THR A 1 212 ? -21.630 -1.151 32.093 1.00 84.19 212 THR A CA 1
ATOM 1655 C C . THR A 1 212 ? -22.047 -2.408 32.853 1.00 84.19 212 THR A C 1
ATOM 1657 O O . THR A 1 212 ? -22.891 -2.349 33.743 1.00 84.19 212 THR A O 1
ATOM 1660 N N . THR A 1 213 ? -21.430 -3.558 32.553 1.00 83.31 213 THR A N 1
ATOM 1661 C CA . THR A 1 213 ? -21.693 -4.794 33.300 1.00 83.31 213 THR A CA 1
ATOM 1662 C C . THR A 1 213 ? -21.122 -4.741 34.713 1.00 83.31 213 THR A C 1
ATOM 1664 O O . THR A 1 213 ? -21.783 -5.209 35.636 1.00 83.31 213 THR A O 1
ATOM 1667 N N . LEU A 1 214 ? -19.943 -4.136 34.898 1.00 87.69 214 LEU A N 1
ATOM 1668 C CA . LEU A 1 214 ? -19.315 -3.952 36.202 1.00 87.69 214 LEU A CA 1
ATOM 1669 C C . LEU A 1 214 ? -20.114 -2.964 37.051 1.00 87.69 214 LEU A C 1
ATOM 1671 O O . LEU A 1 214 ? -20.390 -3.267 38.201 1.00 87.69 214 LEU A O 1
ATOM 1675 N N . GLU A 1 215 ? -20.549 -1.845 36.469 1.00 91.75 215 GLU A N 1
ATOM 1676 C CA . GLU A 1 215 ? -21.407 -0.858 37.126 1.00 91.75 215 GLU A CA 1
ATOM 1677 C C . GLU A 1 215 ? -22.7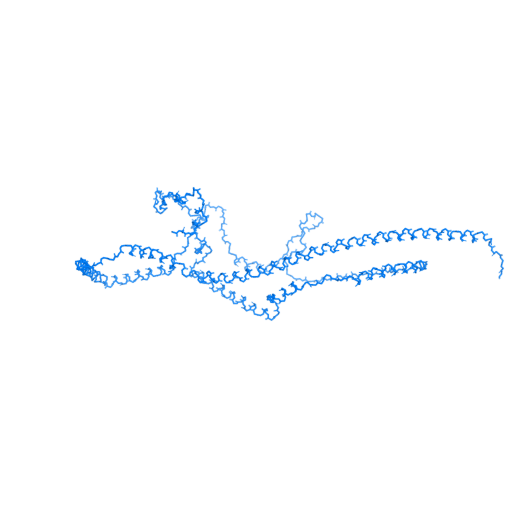50 -1.483 37.517 1.00 91.75 215 GLU A C 1
ATOM 1679 O O . GLU A 1 215 ? -23.220 -1.306 38.636 1.00 91.75 215 GLU A O 1
ATOM 1684 N N . ARG A 1 216 ? -23.345 -2.308 36.645 1.00 89.56 216 ARG A N 1
ATOM 1685 C CA . ARG A 1 216 ? -24.554 -3.061 36.994 1.00 89.56 216 ARG A CA 1
ATOM 1686 C C . ARG A 1 216 ? -24.293 -4.043 38.135 1.00 89.56 216 ARG A C 1
ATOM 1688 O O . ARG A 1 216 ? -25.119 -4.146 39.034 1.00 89.56 216 ARG A O 1
ATOM 1695 N N . ILE A 1 217 ? -23.169 -4.763 38.121 1.00 91.00 217 ILE A N 1
ATOM 1696 C CA . ILE A 1 217 ? -22.796 -5.677 39.211 1.00 91.00 217 ILE A CA 1
ATOM 1697 C C . ILE A 1 217 ? -22.581 -4.890 40.508 1.00 91.00 217 ILE A C 1
ATOM 1699 O O . ILE A 1 217 ? -23.126 -5.277 41.535 1.00 91.00 217 ILE A O 1
ATOM 1703 N N . GLU A 1 218 ? -21.875 -3.764 40.463 1.00 91.88 218 GLU A N 1
ATOM 1704 C CA . GLU A 1 218 ? -21.655 -2.863 41.595 1.00 91.88 218 GLU A CA 1
ATOM 1705 C C . GLU A 1 218 ? -22.980 -2.355 42.166 1.00 91.88 218 GLU A C 1
ATOM 1707 O O . GLU A 1 218 ? -23.214 -2.479 43.365 1.00 91.88 218 GLU A O 1
ATOM 1712 N N . GLN A 1 219 ? -23.895 -1.894 41.312 1.00 89.06 219 GLN A N 1
ATOM 1713 C CA . GLN A 1 219 ? -25.240 -1.490 41.713 1.00 89.06 219 GLN A CA 1
ATOM 1714 C C . GLN A 1 219 ? -26.013 -2.659 42.330 1.00 89.06 219 GLN A C 1
ATOM 1716 O O . GLN A 1 219 ? -26.638 -2.492 43.371 1.00 89.06 219 GLN A O 1
ATOM 1721 N N . THR A 1 220 ? -25.951 -3.865 41.754 1.00 87.62 220 THR A N 1
ATOM 1722 C CA . THR A 1 220 ? -26.633 -5.032 42.339 1.00 87.62 220 THR A CA 1
ATOM 1723 C C . THR A 1 220 ? -26.032 -5.455 43.677 1.00 87.62 220 THR A C 1
ATOM 1725 O O . THR A 1 220 ? -26.777 -5.797 44.588 1.00 87.62 220 THR A O 1
ATOM 1728 N N . VAL A 1 221 ? -24.709 -5.389 43.838 1.00 88.69 221 VAL A N 1
ATOM 1729 C CA . VAL A 1 221 ? -24.030 -5.681 45.107 1.00 88.69 221 VAL A CA 1
ATOM 1730 C C . VAL A 1 221 ? -24.361 -4.608 46.141 1.00 88.69 221 VAL A C 1
ATOM 1732 O O . VAL A 1 221 ? -24.628 -4.949 47.290 1.00 88.69 221 VAL A O 1
ATOM 1735 N N . GLY A 1 222 ? -24.428 -3.339 45.732 1.00 87.06 222 GLY A N 1
ATOM 1736 C CA . GLY A 1 222 ? -24.886 -2.228 46.563 1.00 87.06 222 GLY A CA 1
ATOM 1737 C C . GLY A 1 222 ? -26.328 -2.419 47.029 1.00 87.06 222 GLY A C 1
ATOM 1738 O O . GLY A 1 222 ? -26.599 -2.338 48.220 1.00 87.06 222 GLY A O 1
ATOM 1739 N N . LEU A 1 223 ? -27.237 -2.798 46.128 1.00 83.12 223 LEU A N 1
ATOM 1740 C CA . LEU A 1 223 ? -28.631 -3.094 46.472 1.00 83.12 223 LEU A CA 1
ATOM 1741 C C . LEU A 1 223 ? -28.762 -4.308 47.397 1.00 83.12 223 LEU A C 1
ATOM 1743 O O . LEU A 1 223 ? -29.592 -4.294 48.300 1.00 83.12 223 LEU A O 1
ATOM 1747 N N . VAL A 1 224 ? -27.949 -5.351 47.209 1.00 83.62 224 VAL A N 1
ATOM 1748 C CA . VAL A 1 224 ? -27.912 -6.509 48.117 1.00 83.62 224 VAL A CA 1
ATOM 1749 C C . VAL A 1 224 ? -27.356 -6.107 49.487 1.00 83.62 224 VAL A C 1
ATOM 1751 O O . VAL A 1 224 ? -27.883 -6.547 50.510 1.00 83.62 224 VAL A O 1
ATOM 1754 N N . ALA A 1 225 ? -26.345 -5.237 49.529 1.00 83.44 225 ALA A N 1
ATOM 1755 C CA . ALA A 1 225 ? -25.795 -4.701 50.769 1.00 83.44 225 ALA A CA 1
ATOM 1756 C C . ALA A 1 225 ? -26.815 -3.816 51.510 1.00 83.44 225 ALA A C 1
ATOM 1758 O O . ALA A 1 225 ? -27.028 -4.010 52.706 1.00 83.44 225 ALA A O 1
ATOM 1759 N N . ASP A 1 226 ? -27.520 -2.930 50.811 1.00 77.06 226 ASP A N 1
ATOM 1760 C CA . ASP A 1 226 ? -28.549 -2.056 51.388 1.00 77.06 226 ASP A CA 1
ATOM 1761 C C . ASP A 1 226 ? -29.800 -2.833 51.820 1.00 77.06 226 ASP A C 1
ATOM 1763 O O . ASP A 1 226 ? -30.357 -2.596 52.897 1.00 77.06 226 ASP A O 1
ATOM 1767 N N . ALA A 1 227 ? -30.216 -3.830 51.033 1.00 72.94 227 ALA A N 1
ATOM 1768 C CA . ALA A 1 227 ? -31.291 -4.745 51.409 1.00 72.94 227 ALA A CA 1
ATOM 1769 C C . ALA A 1 227 ? -30.925 -5.555 52.662 1.00 72.94 227 ALA A C 1
ATOM 1771 O O . ALA A 1 227 ? -31.771 -5.747 53.535 1.00 72.94 227 ALA A O 1
ATOM 1772 N N . SER A 1 228 ? -29.659 -5.969 52.802 1.00 74.31 228 SER A N 1
ATOM 1773 C CA . SER A 1 228 ? -29.179 -6.667 54.003 1.00 74.31 228 SER A CA 1
ATOM 1774 C C . SER A 1 228 ? -29.174 -5.790 55.264 1.00 74.31 228 SER A C 1
ATOM 1776 O O . SER A 1 228 ? -29.213 -6.320 56.373 1.00 74.31 228 SER A O 1
ATOM 1778 N N . GLN A 1 229 ? -29.173 -4.461 55.111 1.00 76.00 229 GLN A N 1
ATOM 1779 C CA . GLN A 1 229 ? -29.170 -3.491 56.213 1.00 76.00 229 GLN A CA 1
ATOM 1780 C C . GLN A 1 229 ? -30.562 -2.906 56.523 1.00 76.00 229 GLN A C 1
ATOM 1782 O O . GLN A 1 229 ? -30.691 -2.105 57.449 1.00 76.00 229 GLN A O 1
ATOM 1787 N N . GLY A 1 230 ? -31.613 -3.286 55.782 1.00 72.62 230 GLY A N 1
ATOM 1788 C CA . GLY A 1 230 ? -32.983 -2.790 55.990 1.00 72.62 230 GLY A CA 1
ATOM 1789 C C . GLY A 1 230 ? -33.189 -1.305 55.644 1.00 72.62 230 GLY A C 1
ATOM 1790 O O . GLY A 1 230 ? -34.248 -0.744 55.928 1.00 72.62 230 GLY A O 1
ATOM 1791 N N . SER A 1 231 ? -32.204 -0.650 55.019 1.00 68.62 231 SER A N 1
ATOM 1792 C CA . SER A 1 231 ? -32.249 0.772 54.642 1.00 68.62 231 SER A CA 1
ATOM 1793 C C . SER A 1 231 ? -33.123 1.031 53.411 1.00 68.62 231 SER A C 1
ATOM 1795 O O . SER A 1 231 ? -33.692 2.116 53.286 1.00 68.62 231 SER A O 1
ATOM 1797 N N . LEU A 1 232 ? -33.301 0.030 52.539 1.00 73.00 232 LEU A N 1
ATOM 1798 C CA . LEU A 1 232 ? -34.131 0.120 51.331 1.00 73.00 232 LEU A CA 1
ATOM 1799 C C . LEU A 1 232 ? -35.605 0.405 51.654 1.00 73.00 232 LEU A C 1
ATOM 1801 O O . LEU A 1 232 ? -36.269 1.152 50.940 1.00 73.00 232 LEU A O 1
ATOM 1805 N N . GLU A 1 233 ? -36.122 -0.157 52.744 1.00 78.50 233 GLU A N 1
ATOM 1806 C CA . GLU A 1 233 ? -37.520 0.020 53.146 1.00 78.50 233 GLU A CA 1
ATOM 1807 C C . GLU A 1 233 ? -37.754 1.424 53.736 1.00 78.50 233 GLU A C 1
ATOM 1809 O O . GLU A 1 233 ? -38.763 2.073 53.446 1.00 78.50 233 GLU A O 1
ATOM 1814 N N . ALA A 1 234 ? -36.761 1.956 54.461 1.00 76.00 234 ALA A N 1
ATOM 1815 C CA . ALA A 1 234 ? -36.757 3.330 54.964 1.00 76.00 234 ALA A CA 1
AT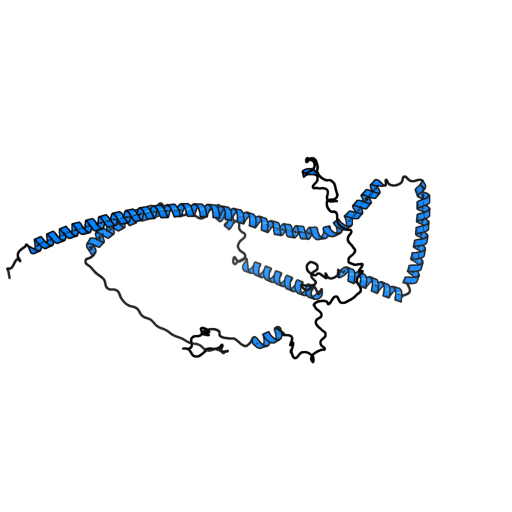OM 1816 C C . ALA A 1 234 ? -36.580 4.370 53.838 1.00 76.00 234 ALA A C 1
ATOM 1818 O O . ALA A 1 234 ? -37.314 5.362 53.794 1.00 76.00 234 ALA A O 1
ATOM 1819 N N . ALA A 1 235 ? -35.664 4.127 52.895 1.00 72.81 235 ALA A N 1
ATOM 1820 C CA . ALA A 1 235 ? -35.466 4.965 51.713 1.00 72.81 235 ALA A CA 1
ATOM 1821 C C . ALA A 1 235 ? -36.684 4.910 50.777 1.00 72.81 235 ALA A C 1
ATOM 1823 O O . ALA A 1 235 ? -37.134 5.943 50.290 1.00 72.81 235 ALA A O 1
ATOM 1824 N N . GLY A 1 236 ? -37.294 3.737 50.589 1.00 80.31 236 GLY A N 1
ATOM 1825 C CA . GLY A 1 236 ? -38.522 3.566 49.810 1.00 80.31 236 GLY A CA 1
ATOM 1826 C C . GLY A 1 236 ? -39.716 4.316 50.407 1.00 80.31 236 GLY A C 1
ATOM 1827 O O . GLY A 1 236 ? -40.497 4.921 49.670 1.00 80.31 236 GLY A O 1
ATOM 1828 N N . ALA A 1 237 ? -39.840 4.351 51.737 1.00 82.00 237 ALA A N 1
ATOM 1829 C CA . ALA A 1 237 ? -40.843 5.171 52.416 1.00 82.00 237 ALA A CA 1
ATOM 1830 C C . ALA A 1 237 ? -40.587 6.679 52.226 1.00 82.00 237 ALA A C 1
ATOM 1832 O O . ALA A 1 237 ? -41.528 7.439 51.992 1.00 82.00 237 ALA A O 1
ATOM 1833 N N . GLN A 1 238 ? -39.323 7.116 52.263 1.00 81.00 238 GLN A N 1
ATOM 1834 C CA . GLN A 1 238 ? -38.948 8.510 51.998 1.00 81.00 238 GLN A CA 1
ATOM 1835 C C . GLN A 1 238 ? -39.134 8.912 50.531 1.00 81.00 238 GLN A C 1
ATOM 1837 O O . GLN A 1 238 ? -39.603 10.015 50.274 1.00 81.00 238 GLN A O 1
ATOM 1842 N N . ILE A 1 239 ? -38.843 8.030 49.573 1.00 86.00 239 ILE A N 1
ATOM 1843 C CA . ILE A 1 239 ? -39.075 8.272 48.143 1.00 86.00 239 ILE A CA 1
ATOM 1844 C C . ILE A 1 239 ? -40.570 8.383 47.862 1.00 86.00 239 ILE A C 1
ATOM 1846 O O . ILE A 1 239 ? -40.984 9.314 47.185 1.00 86.00 239 ILE A O 1
ATOM 1850 N N . LYS A 1 240 ? -41.406 7.502 48.425 1.00 89.88 240 LYS A N 1
ATOM 1851 C CA . LYS A 1 240 ? -42.869 7.633 48.306 1.00 89.88 240 LYS A CA 1
ATOM 1852 C C . LYS A 1 240 ? -43.373 8.955 48.877 1.00 89.88 240 LYS A C 1
ATOM 1854 O O . LYS A 1 240 ? -44.241 9.580 48.278 1.00 89.88 240 LYS A O 1
ATOM 1859 N N . LYS A 1 241 ? -42.804 9.398 50.001 1.00 91.44 241 LYS A N 1
ATOM 1860 C CA . LYS A 1 241 ? -43.107 10.713 50.569 1.00 91.44 241 LYS A CA 1
ATOM 1861 C C . LYS A 1 241 ? -42.663 11.849 49.638 1.00 91.44 241 LYS A C 1
ATOM 1863 O O . LYS A 1 241 ? -43.456 12.734 49.366 1.00 91.44 241 LYS A O 1
ATOM 1868 N N . MET A 1 242 ? -41.447 11.791 49.098 1.00 87.00 242 MET A N 1
ATOM 1869 C CA . MET A 1 242 ? -40.930 12.777 48.142 1.00 87.00 242 MET A CA 1
ATOM 1870 C C . MET A 1 242 ? -41.730 12.809 46.835 1.00 87.00 242 MET A C 1
ATOM 1872 O O . MET A 1 242 ? -41.903 13.879 46.268 1.00 87.00 242 MET A O 1
ATOM 1876 N N . ILE A 1 243 ? -42.233 11.665 46.360 1.00 91.81 243 ILE A N 1
ATOM 1877 C CA . ILE A 1 243 ? -43.122 11.583 45.194 1.00 91.81 243 ILE A CA 1
ATOM 1878 C C . ILE A 1 243 ? -44.442 12.288 45.498 1.00 91.81 243 ILE A C 1
ATOM 1880 O O . ILE A 1 243 ? -44.863 13.122 44.709 1.00 91.81 243 ILE A O 1
ATOM 1884 N N . ALA A 1 244 ? -45.053 12.015 46.653 1.00 91.31 244 ALA A N 1
ATOM 1885 C CA . ALA A 1 244 ? -46.285 12.687 47.055 1.00 91.31 244 ALA A CA 1
ATOM 1886 C C . ALA A 1 244 ? -46.081 14.204 47.231 1.00 91.31 244 ALA A C 1
ATOM 1888 O O . ALA A 1 244 ? -46.890 14.996 46.754 1.00 91.31 244 ALA A O 1
ATOM 1889 N N . ASP A 1 245 ? -44.975 14.615 47.855 1.00 88.12 245 ASP A N 1
ATOM 1890 C CA . ASP A 1 245 ? -44.624 16.028 48.033 1.00 88.12 245 ASP A CA 1
ATOM 1891 C C . ASP A 1 245 ? -44.330 16.705 46.671 1.00 88.12 245 ASP A C 1
ATOM 1893 O O . ASP A 1 245 ? -44.696 17.861 46.453 1.00 88.12 245 ASP A O 1
ATOM 1897 N N . ALA A 1 246 ? -43.723 15.990 45.714 1.00 86.50 246 ALA A N 1
ATOM 1898 C CA . ALA A 1 246 ? -43.464 16.482 44.359 1.00 86.50 246 ALA A CA 1
ATOM 1899 C C . ALA A 1 246 ? -44.730 16.553 43.489 1.00 86.50 246 ALA A C 1
ATOM 1901 O O . ALA A 1 246 ? -44.867 17.492 42.707 1.00 86.50 246 ALA A O 1
ATOM 1902 N N . GLU A 1 247 ? -45.659 15.604 43.623 1.00 87.38 247 GLU A N 1
ATOM 1903 C CA . GLU A 1 247 ? -46.976 15.659 42.979 1.00 87.38 247 GLU A CA 1
ATOM 1904 C C . GLU A 1 247 ? -47.775 16.855 43.494 1.00 87.38 247 GLU A C 1
ATOM 1906 O O . GLU A 1 247 ? -48.268 17.642 42.691 1.00 87.38 247 GLU A O 1
ATOM 1911 N N . GLN A 1 248 ? -47.779 17.088 44.810 1.00 87.81 248 GLN A N 1
ATOM 1912 C CA . GLN A 1 248 ? -48.397 18.280 45.393 1.00 87.81 248 GLN A CA 1
ATOM 1913 C C . GLN A 1 248 ? -47.761 19.569 44.859 1.00 87.81 248 GLN A C 1
ATOM 1915 O O . GLN A 1 248 ? -48.469 20.489 44.461 1.00 87.81 248 GLN A O 1
ATOM 1920 N N . LEU A 1 249 ? -46.428 19.643 44.785 1.00 82.38 249 LEU A N 1
ATOM 1921 C CA . LEU A 1 249 ? -45.735 20.797 44.199 1.00 82.38 249 LEU A CA 1
ATOM 1922 C C . LEU A 1 249 ? -46.028 20.974 42.707 1.00 82.38 249 LEU A C 1
ATOM 1924 O O . LEU A 1 249 ? -46.084 22.110 42.235 1.00 82.38 249 LEU A O 1
ATOM 1928 N N . ARG A 1 250 ? -46.211 19.883 41.956 1.00 82.81 250 ARG A N 1
ATOM 1929 C CA . ARG A 1 250 ? -46.611 19.938 40.548 1.00 82.81 250 ARG A CA 1
ATOM 1930 C C . ARG A 1 250 ? -48.020 20.489 40.411 1.00 82.81 250 ARG A C 1
ATOM 1932 O O . ARG A 1 250 ? -48.230 21.331 39.545 1.00 82.81 250 ARG A O 1
ATOM 1939 N N . ASP A 1 251 ? -48.940 20.062 41.264 1.00 82.62 251 ASP A N 1
ATOM 1940 C CA . ASP A 1 251 ? -50.319 20.534 41.250 1.00 82.62 251 ASP A CA 1
ATOM 1941 C C . ASP A 1 251 ? -50.360 22.032 41.589 1.00 82.62 251 ASP A C 1
ATOM 1943 O O . ASP A 1 251 ? -50.864 22.810 40.780 1.00 82.62 251 ASP A O 1
ATOM 1947 N N . TYR A 1 252 ? -49.655 22.479 42.638 1.00 82.00 252 TYR A N 1
ATOM 1948 C CA . TYR A 1 252 ? -49.497 23.910 42.946 1.00 82.00 252 TYR A CA 1
ATOM 1949 C C . TYR A 1 252 ? -48.808 24.704 41.826 1.00 82.00 252 TYR A C 1
ATOM 1951 O O . TYR A 1 252 ? -49.154 25.857 41.574 1.00 82.00 252 TYR A O 1
ATOM 1959 N N . ARG A 1 253 ? -47.824 24.117 41.131 1.00 79.44 253 ARG A N 1
ATOM 1960 C CA . ARG A 1 253 ? -47.155 24.763 39.991 1.00 79.44 253 ARG A CA 1
ATOM 1961 C C . ARG A 1 253 ? -48.068 24.844 38.772 1.00 79.44 253 ARG A C 1
ATOM 1963 O O . ARG A 1 253 ? -47.999 25.832 38.052 1.00 79.44 253 ARG A O 1
ATOM 1970 N N . SER A 1 254 ? -48.902 23.831 38.551 1.00 69.50 254 SER A N 1
ATOM 1971 C CA . SER A 1 254 ? -49.882 23.802 37.467 1.00 69.50 254 SER A CA 1
ATOM 1972 C C . SER A 1 254 ? -50.979 24.845 37.694 1.00 69.50 254 SER A C 1
ATOM 1974 O O . SER A 1 254 ? -51.287 25.615 36.785 1.00 69.50 254 SER A O 1
ATOM 1976 N N . GLU A 1 255 ? -51.455 24.962 38.935 1.00 71.62 255 GLU A N 1
ATOM 1977 C CA . GLU A 1 255 ? -52.384 26.000 39.380 1.00 71.62 255 GLU A CA 1
ATOM 1978 C C . GLU A 1 255 ? -51.756 27.399 39.259 1.00 71.62 255 GLU A C 1
ATOM 1980 O O . GLU A 1 255 ? -52.401 28.318 38.765 1.00 71.62 255 GLU A O 1
ATOM 1985 N N . ALA A 1 256 ? -50.472 27.560 39.602 1.00 64.81 256 ALA A N 1
ATOM 1986 C CA . ALA A 1 256 ? -49.744 28.825 39.455 1.00 64.81 256 ALA A CA 1
ATOM 1987 C C . ALA A 1 256 ? -49.365 29.176 37.999 1.00 64.81 256 ALA A C 1
ATOM 1989 O O . ALA A 1 256 ? -49.129 30.341 37.686 1.00 64.81 256 ALA A O 1
ATOM 1990 N N . SER A 1 257 ? -49.286 28.191 37.099 1.00 57.84 257 SER A N 1
ATOM 1991 C CA . SER A 1 257 ? -48.954 28.393 35.680 1.00 57.84 257 SER A CA 1
ATOM 1992 C C . SER A 1 257 ? -50.136 28.817 34.804 1.00 57.84 257 SER A C 1
ATOM 1994 O O . SER A 1 257 ? -49.920 29.148 33.642 1.00 57.84 257 SER A O 1
ATOM 1996 N N . GLN A 1 258 ? -51.364 28.864 35.338 1.00 56.09 258 GLN A N 1
ATOM 1997 C CA . GLN A 1 258 ? -52.530 29.360 34.590 1.00 56.09 258 GLN A CA 1
ATOM 1998 C C . GLN A 1 258 ? -52.435 30.853 34.215 1.00 56.09 258 GLN A C 1
ATOM 2000 O O . GLN A 1 258 ? -53.091 31.263 33.262 1.00 56.09 258 GLN A O 1
ATOM 2005 N N . ASP A 1 259 ? -51.583 31.634 34.890 1.00 50.72 259 ASP A N 1
ATOM 2006 C CA . ASP A 1 259 ? -51.389 33.073 34.639 1.00 50.72 259 ASP A CA 1
ATOM 2007 C C . ASP A 1 259 ? -50.070 33.417 33.905 1.00 50.72 259 ASP A C 1
ATOM 2009 O O . ASP A 1 259 ? -49.766 34.591 33.682 1.00 50.72 259 ASP A O 1
ATOM 2013 N N . GLY A 1 260 ? -49.266 32.419 33.518 1.00 51.88 260 GLY A N 1
ATOM 2014 C CA . GLY A 1 260 ? -47.966 32.613 32.867 1.00 51.88 260 GLY A CA 1
ATOM 2015 C C . GLY A 1 260 ? -47.960 32.148 31.413 1.00 51.88 260 GLY A C 1
ATOM 2016 O O . GLY A 1 260 ? -48.230 30.984 31.134 1.00 51.88 260 GLY A O 1
ATOM 2017 N N . GLU A 1 261 ? -47.619 33.059 30.501 1.00 53.12 261 GLU A N 1
ATOM 2018 C CA . GLU A 1 261 ? -47.398 32.839 29.066 1.00 53.12 261 GLU A CA 1
ATOM 2019 C C . GLU A 1 261 ? -46.706 31.487 28.796 1.00 53.12 261 GLU A C 1
ATOM 2021 O O . GLU A 1 261 ? -45.568 31.253 29.211 1.00 53.12 261 GLU A O 1
ATOM 2026 N N . SER A 1 262 ? -47.430 30.557 28.163 1.00 59.72 262 SER A N 1
ATOM 2027 C CA . SER A 1 262 ? -46.917 29.214 27.874 1.00 59.72 262 SER A CA 1
ATOM 2028 C C . SER A 1 262 ? -45.712 29.295 26.927 1.00 59.72 262 SER A C 1
ATOM 2030 O O . SER A 1 262 ? -45.724 30.122 26.011 1.00 59.72 262 SER A O 1
ATOM 2032 N N . PRO A 1 263 ? -44.677 28.449 27.087 1.00 60.72 263 PRO A N 1
ATOM 2033 C CA . PRO A 1 263 ? -43.558 28.423 26.153 1.00 60.72 263 PRO A CA 1
ATOM 2034 C C . PRO A 1 263 ? -44.072 28.121 24.741 1.00 60.72 263 PRO A C 1
ATOM 2036 O O . PRO A 1 263 ? -44.943 27.270 24.558 1.00 60.72 263 PRO A O 1
ATOM 2039 N N . ASN A 1 264 ? -43.551 28.822 23.731 1.00 76.44 264 ASN A N 1
ATOM 2040 C CA . ASN A 1 264 ? -43.995 28.620 22.355 1.00 76.44 264 ASN A CA 1
ATOM 2041 C C . ASN A 1 264 ? -43.783 27.146 21.949 1.00 76.44 264 ASN A C 1
ATOM 2043 O O . ASN A 1 264 ? -42.637 26.679 21.948 1.00 76.44 264 ASN A O 1
ATOM 2047 N N . PRO A 1 265 ? -44.837 26.422 21.528 1.00 77.75 265 PRO A N 1
ATOM 2048 C CA . PRO A 1 265 ? -44.767 24.982 21.257 1.00 77.75 265 PRO A CA 1
ATOM 2049 C C . PRO A 1 265 ? -43.796 24.644 20.116 1.00 77.75 265 PRO A C 1
ATOM 2051 O O . PRO A 1 265 ? -43.227 23.558 20.063 1.00 77.75 265 PRO A O 1
ATOM 2054 N N . GLU A 1 266 ? -43.536 25.595 19.215 1.00 77.38 266 GLU A N 1
ATOM 2055 C CA . GLU A 1 266 ? -42.531 25.454 18.159 1.00 77.38 266 GLU A CA 1
ATOM 2056 C C . GLU A 1 266 ? -41.091 25.424 18.685 1.00 77.38 266 GLU A C 1
ATOM 2058 O O . GLU A 1 266 ? -40.233 24.757 18.106 1.00 77.38 266 GLU A O 1
ATOM 2063 N N . GLN A 1 267 ? -40.795 26.170 19.754 1.00 78.94 267 GLN A N 1
ATOM 2064 C CA . GLN A 1 267 ? -39.468 26.179 20.371 1.00 78.94 267 GLN A CA 1
ATOM 2065 C C . GLN A 1 267 ? -39.251 24.885 21.150 1.00 78.94 267 GLN A C 1
ATOM 2067 O O . GLN A 1 267 ? -38.184 24.293 21.034 1.00 78.94 267 GLN A O 1
ATOM 2072 N N . GLU A 1 268 ? -40.277 24.388 21.840 1.00 83.94 268 GLU A N 1
ATOM 2073 C CA . GLU A 1 268 ? -40.242 23.076 22.492 1.00 83.94 268 GLU A CA 1
ATOM 2074 C C . GLU A 1 268 ? -40.081 21.939 21.477 1.00 83.94 268 GLU A C 1
ATOM 2076 O O . GLU A 1 268 ? -39.249 21.059 21.676 1.00 83.94 268 GLU A O 1
ATOM 2081 N N . ALA A 1 269 ? -40.783 21.986 20.340 1.00 84.50 269 ALA A N 1
ATOM 2082 C CA . ALA A 1 269 ? -40.610 21.009 19.264 1.00 84.50 269 ALA A CA 1
ATOM 2083 C C . ALA A 1 269 ? -39.186 21.031 18.676 1.00 84.50 269 ALA A C 1
ATOM 2085 O O . ALA A 1 269 ? -38.594 19.976 18.447 1.00 84.50 269 ALA A O 1
ATOM 2086 N N . LYS A 1 270 ? -38.598 22.221 18.477 1.00 87.44 270 LYS A N 1
ATOM 2087 C CA . LYS A 1 270 ? -37.204 22.375 18.017 1.00 87.44 270 LYS A CA 1
ATOM 2088 C C . LYS A 1 270 ? -36.196 21.891 19.059 1.00 87.44 270 LYS A C 1
ATOM 2090 O O . LYS A 1 270 ? -35.225 21.234 18.700 1.00 87.44 270 LYS A O 1
ATOM 2095 N N . ILE A 1 271 ? -36.427 22.183 20.338 1.00 88.25 271 ILE A N 1
ATOM 2096 C CA . ILE A 1 271 ? -35.586 21.716 21.447 1.00 88.25 271 ILE A CA 1
ATOM 2097 C C . ILE A 1 271 ? -35.666 20.192 21.552 1.00 88.25 271 ILE A C 1
ATOM 2099 O O . ILE A 1 271 ? -34.627 19.546 21.615 1.00 88.25 271 ILE A O 1
ATOM 2103 N N . ASN A 1 272 ? -36.858 19.604 21.473 1.00 87.50 272 ASN A N 1
ATOM 2104 C CA . ASN A 1 272 ? -37.043 18.153 21.476 1.00 87.50 272 ASN A CA 1
ATOM 2105 C C . ASN A 1 272 ? -36.372 17.488 20.266 1.00 87.50 272 ASN A C 1
ATOM 2107 O O . ASN A 1 272 ? -35.748 16.440 20.414 1.00 87.50 272 ASN A O 1
ATOM 2111 N N . ALA A 1 273 ? -36.416 18.118 19.088 1.00 88.69 273 ALA A N 1
ATOM 2112 C CA . ALA A 1 273 ? -35.670 17.649 17.922 1.00 88.69 273 ALA A CA 1
ATOM 2113 C C . ALA A 1 273 ? -34.146 17.694 18.157 1.00 88.69 273 ALA A C 1
ATOM 2115 O O . ALA A 1 273 ? -33.454 16.724 17.855 1.00 88.69 273 ALA A O 1
ATOM 2116 N N . LEU A 1 274 ? -33.619 18.771 18.754 1.00 85.75 274 LEU A N 1
ATOM 2117 C CA . LEU A 1 274 ? -32.194 18.890 19.092 1.00 85.75 274 LEU A CA 1
ATOM 2118 C C . LEU A 1 274 ? -31.764 17.876 20.160 1.00 85.75 274 LEU A C 1
ATOM 2120 O O . LEU A 1 274 ? -30.735 17.220 19.995 1.00 85.75 274 LEU A O 1
ATOM 2124 N N . TYR A 1 275 ? -32.575 17.678 21.200 1.00 87.75 275 TYR A N 1
ATOM 2125 C CA . TYR A 1 275 ? -32.373 16.625 22.196 1.00 87.75 275 TYR A CA 1
ATOM 2126 C C . TYR A 1 275 ? -32.439 15.226 21.577 1.00 87.75 275 TYR A C 1
ATOM 2128 O O . TYR A 1 275 ? -31.720 14.345 22.027 1.00 87.75 275 TYR A O 1
ATOM 2136 N N . GLY A 1 276 ? -33.225 15.021 20.517 1.00 90.38 276 GLY A N 1
ATOM 2137 C CA . GLY A 1 276 ? -33.215 13.779 19.743 1.00 90.38 276 GLY A CA 1
ATOM 2138 C C . GLY A 1 276 ? -31.911 13.560 18.967 1.00 90.38 276 GLY A C 1
ATOM 2139 O O . GLY A 1 276 ? -31.458 12.426 18.826 1.00 90.38 276 GLY A O 1
ATOM 2140 N N . THR A 1 277 ? -31.263 14.634 18.500 1.00 88.12 277 THR A N 1
ATOM 2141 C CA . THR A 1 277 ? -29.963 14.547 17.806 1.00 88.12 277 THR A CA 1
ATOM 2142 C C . THR A 1 277 ? -28.761 14.450 18.749 1.00 88.12 277 THR A C 1
ATOM 2144 O O . THR A 1 277 ? -27.729 13.903 18.360 1.00 88.12 277 THR A O 1
ATOM 2147 N N . LEU A 1 278 ? -28.880 14.919 19.992 1.00 89.75 278 LEU A N 1
ATOM 2148 C CA . LEU A 1 278 ? -27.783 14.947 20.964 1.00 89.75 278 LEU A CA 1
ATOM 2149 C C . LEU A 1 278 ? -27.190 13.550 21.259 1.00 89.75 278 LEU A C 1
ATOM 2151 O O . LEU A 1 278 ? -25.974 13.414 21.143 1.00 89.75 278 LEU A O 1
ATOM 2155 N N . PRO A 1 279 ? -27.984 12.479 21.474 1.00 89.06 279 PRO A N 1
ATOM 2156 C CA . PRO A 1 279 ? -27.456 11.124 21.634 1.00 89.06 279 PRO A CA 1
ATOM 2157 C C . PRO A 1 279 ? -26.642 10.628 20.437 1.00 89.06 279 PRO A C 1
ATOM 2159 O O . PRO A 1 279 ? -25.734 9.816 20.600 1.00 89.06 279 PRO A O 1
ATOM 2162 N N . SER A 1 280 ? -26.960 11.081 19.218 1.00 86.06 280 SER A N 1
ATOM 2163 C CA . SER A 1 280 ? -26.181 10.718 18.028 1.00 86.06 280 SER A CA 1
ATOM 2164 C C . SER A 1 280 ? -24.829 11.437 17.998 1.00 86.06 280 SER A C 1
ATOM 2166 O O . SER A 1 280 ? -23.817 10.833 17.650 1.00 86.06 280 SER A O 1
ATOM 2168 N N . ILE A 1 281 ? -24.787 12.694 18.446 1.00 86.81 281 ILE A N 1
ATOM 2169 C CA . ILE A 1 281 ? -23.554 13.479 18.561 1.00 86.81 281 ILE A CA 1
ATOM 2170 C C . ILE A 1 281 ? -22.681 12.941 19.699 1.00 86.81 281 ILE A C 1
ATOM 2172 O O . ILE A 1 281 ? -21.479 12.780 19.502 1.00 86.81 281 ILE A O 1
ATOM 2176 N N . ASP A 1 282 ? -23.269 12.583 20.841 1.00 87.19 282 ASP A N 1
ATOM 2177 C CA . ASP A 1 282 ? -22.548 12.005 21.981 1.00 87.19 282 ASP A CA 1
ATOM 2178 C C . ASP A 1 282 ? -21.881 10.670 21.627 1.00 87.19 282 ASP A C 1
ATOM 2180 O O . ASP A 1 282 ? -20.775 10.390 22.084 1.00 87.19 282 ASP A O 1
ATOM 2184 N N . LYS A 1 283 ? -22.500 9.872 20.747 1.00 86.38 283 LYS A N 1
ATOM 2185 C CA . LYS A 1 283 ? -21.900 8.637 20.214 1.00 86.38 283 LYS A CA 1
ATOM 2186 C C . LYS A 1 283 ? -20.761 8.901 19.223 1.00 86.38 283 LYS A C 1
ATOM 2188 O O . LYS A 1 283 ? -19.786 8.155 19.211 1.00 86.38 283 LYS A O 1
ATOM 2193 N N . LEU A 1 284 ? -20.864 9.938 18.388 1.00 86.19 284 LEU A N 1
ATOM 2194 C CA . LEU A 1 284 ? -19.863 10.251 17.355 1.00 86.19 284 LEU A CA 1
ATOM 2195 C C . LEU A 1 284 ? -18.667 11.058 17.888 1.00 86.19 284 LEU A C 1
ATOM 2197 O O . LEU A 1 284 ? -17.553 10.924 17.377 1.00 86.19 284 LEU A O 1
ATOM 2201 N N . SER A 1 285 ? -18.878 11.861 18.931 1.00 87.50 285 SER A N 1
ATOM 2202 C CA . SER A 1 285 ? -17.866 12.679 19.608 1.00 87.50 285 SER A CA 1
ATOM 2203 C C . SER A 1 285 ? -16.588 11.906 19.994 1.00 87.50 285 SER A C 1
ATOM 2205 O O . SER A 1 285 ? -15.502 12.351 19.613 1.00 87.50 285 SER A O 1
ATOM 2207 N N . PRO A 1 286 ? -16.649 10.725 20.648 1.00 87.75 286 PRO A N 1
ATOM 2208 C CA . PRO A 1 286 ? -15.447 9.965 21.009 1.00 87.75 286 PRO A CA 1
ATOM 2209 C C . PRO A 1 286 ? -14.731 9.306 19.817 1.00 87.75 286 PRO A C 1
ATOM 2211 O O . PRO A 1 286 ? -13.555 8.965 19.930 1.00 87.75 286 PRO A O 1
ATOM 2214 N N . ILE A 1 287 ? -15.396 9.135 18.669 1.00 89.12 287 ILE A N 1
ATOM 2215 C CA . ILE A 1 287 ? -14.829 8.478 17.473 1.00 89.12 287 ILE A CA 1
ATOM 2216 C C . ILE A 1 287 ? -14.063 9.489 16.601 1.00 89.12 287 ILE A C 1
ATOM 2218 O O . ILE A 1 287 ? -13.119 9.137 15.887 1.00 89.12 287 ILE A O 1
ATOM 2222 N N . LEU A 1 288 ? -14.431 10.769 16.686 1.00 87.88 288 LEU A N 1
ATOM 2223 C CA . LEU A 1 288 ? -13.870 11.856 15.883 1.00 87.88 288 LEU A CA 1
ATOM 2224 C C . LEU A 1 288 ? -12.341 12.016 16.049 1.00 87.88 288 LEU A C 1
ATOM 2226 O O . LEU A 1 288 ? -11.658 12.112 15.026 1.00 87.88 288 LEU A O 1
ATOM 2230 N N . PRO A 1 289 ? -11.759 11.970 17.268 1.00 89.56 289 PRO A N 1
ATOM 2231 C CA . PRO A 1 289 ? -10.307 12.010 17.449 1.00 89.56 289 PRO A CA 1
ATOM 2232 C C . PRO A 1 289 ? -9.587 10.847 16.753 1.00 89.56 289 PRO A C 1
ATOM 2234 O O . PRO A 1 289 ? -8.603 11.073 16.052 1.00 89.56 289 PRO A O 1
ATOM 2237 N N . MET A 1 290 ? -10.119 9.623 16.857 1.00 87.19 290 MET A N 1
ATOM 2238 C CA . MET A 1 290 ? -9.540 8.439 16.209 1.00 87.19 290 MET A CA 1
ATOM 2239 C C . MET A 1 290 ? -9.609 8.539 14.680 1.00 87.19 290 MET A C 1
ATOM 2241 O O . MET A 1 290 ? -8.644 8.223 13.983 1.00 87.19 290 MET A O 1
ATOM 2245 N N . MET A 1 291 ? -10.733 9.014 14.136 1.00 91.19 291 MET A N 1
ATOM 2246 C CA . MET A 1 291 ? -10.870 9.275 12.701 1.00 91.19 291 MET A CA 1
ATOM 2247 C C . MET A 1 291 ? -9.888 10.352 12.230 1.00 91.19 291 MET A C 1
ATOM 2249 O O . MET A 1 291 ? -9.309 10.216 11.157 1.00 91.19 291 MET A O 1
ATOM 2253 N N . LEU A 1 292 ? -9.657 11.397 13.028 1.00 91.25 292 LEU A N 1
ATOM 2254 C CA . LEU A 1 292 ? -8.720 12.472 12.701 1.00 91.25 292 LEU A CA 1
ATOM 2255 C C . LEU A 1 292 ? -7.269 11.975 12.707 1.00 91.25 292 LEU A C 1
ATOM 2257 O O . LEU A 1 292 ? -6.502 12.313 11.804 1.00 91.25 292 LEU A O 1
ATOM 2261 N N . GLU A 1 293 ? -6.898 11.125 13.664 1.00 88.38 293 GLU A N 1
ATOM 2262 C CA . GLU A 1 293 ? -5.592 10.461 13.681 1.00 88.38 293 GLU A CA 1
ATOM 2263 C C . GLU A 1 293 ? -5.404 9.544 12.466 1.00 88.38 293 GLU A C 1
ATOM 2265 O O . GLU A 1 293 ? -4.388 9.654 11.775 1.00 88.38 293 GLU A O 1
ATOM 2270 N N . ARG A 1 294 ? -6.410 8.724 12.128 1.00 91.19 294 ARG A N 1
ATOM 2271 C CA . ARG A 1 294 ? -6.402 7.894 10.910 1.00 91.19 294 ARG A CA 1
ATOM 2272 C C . ARG A 1 294 ? -6.329 8.737 9.636 1.00 91.19 294 ARG A C 1
ATOM 2274 O O . ARG A 1 294 ? -5.579 8.406 8.731 1.00 91.19 294 ARG A O 1
ATOM 2281 N N . LEU A 1 295 ? -7.044 9.857 9.553 1.00 91.25 295 LEU A N 1
ATOM 2282 C CA . LEU A 1 295 ? -6.958 10.775 8.412 1.00 91.25 295 LEU A CA 1
ATOM 2283 C C . LEU A 1 295 ? -5.592 11.459 8.331 1.00 91.25 295 LEU A C 1
ATOM 2285 O O . LEU A 1 295 ? -5.108 11.738 7.236 1.00 91.25 295 LEU A O 1
ATOM 2289 N N . ARG A 1 296 ? -4.934 11.717 9.465 1.00 88.00 296 ARG A N 1
ATOM 2290 C CA . ARG A 1 296 ? -3.581 12.281 9.496 1.00 88.00 296 ARG A CA 1
ATOM 2291 C C . ARG A 1 296 ? -2.539 11.277 9.002 1.00 88.00 296 ARG A C 1
ATOM 2293 O O . ARG A 1 296 ? -1.656 11.675 8.242 1.00 88.00 296 ARG A O 1
ATOM 2300 N N . THR A 1 297 ? -2.642 10.003 9.383 1.00 89.69 297 THR A N 1
ATOM 2301 C CA . THR A 1 297 ? -1.771 8.945 8.840 1.00 89.69 297 THR A CA 1
ATOM 2302 C C . THR A 1 297 ? -2.083 8.682 7.369 1.00 89.69 297 THR A C 1
ATOM 2304 O O . THR A 1 297 ? -1.169 8.614 6.550 1.00 89.69 297 THR A O 1
ATOM 2307 N N . LEU A 1 298 ? -3.363 8.661 6.997 1.00 89.94 298 LEU A N 1
ATOM 2308 C CA . LEU A 1 298 ? -3.796 8.515 5.612 1.00 89.94 298 LEU A CA 1
ATOM 2309 C C . LEU A 1 298 ? -3.332 9.692 4.743 1.00 89.94 298 LEU A C 1
ATOM 2311 O O . LEU A 1 298 ? -2.916 9.485 3.610 1.00 89.94 298 LEU A O 1
ATOM 2315 N N . ARG A 1 299 ? -3.312 10.925 5.265 1.00 89.50 299 ARG A N 1
ATOM 2316 C CA . ARG A 1 299 ? -2.754 12.091 4.562 1.00 89.50 299 ARG A CA 1
ATOM 2317 C C . ARG A 1 299 ? -1.289 11.873 4.204 1.00 89.50 299 ARG A C 1
ATOM 2319 O O . ARG A 1 299 ? -0.903 12.219 3.093 1.00 89.50 299 ARG A O 1
ATOM 2326 N N . LEU A 1 300 ? -0.490 11.303 5.108 1.00 86.56 300 LEU A N 1
ATOM 2327 C CA . LEU A 1 300 ? 0.910 10.986 4.822 1.00 86.56 300 LEU A CA 1
ATOM 2328 C C . LEU A 1 300 ? 1.008 10.002 3.648 1.00 86.56 300 LEU A C 1
ATOM 2330 O O . LEU A 1 300 ? 1.747 10.261 2.699 1.00 86.56 300 LEU A O 1
ATOM 2334 N N . VAL A 1 301 ? 0.202 8.937 3.676 1.00 88.94 301 VAL A N 1
ATOM 2335 C CA . VAL A 1 301 ? 0.142 7.929 2.606 1.00 88.94 301 VAL A CA 1
ATOM 2336 C C . VAL A 1 301 ? -0.357 8.526 1.288 1.00 88.94 301 VAL A C 1
ATOM 2338 O O . VAL A 1 301 ? 0.215 8.256 0.242 1.00 88.94 301 VAL A O 1
ATOM 2341 N N . HIS A 1 302 ? -1.372 9.388 1.301 1.00 89.44 302 HIS A N 1
ATOM 2342 C CA . HIS A 1 302 ? -1.836 10.057 0.086 1.00 89.44 302 HIS A CA 1
ATOM 2343 C C . HIS A 1 302 ? -0.786 11.010 -0.484 1.00 89.44 302 HIS A C 1
ATOM 2345 O O . HIS A 1 302 ? -0.611 11.063 -1.697 1.00 89.44 302 HIS A O 1
ATOM 2351 N N . THR A 1 303 ? -0.055 11.742 0.362 1.00 88.81 303 THR A N 1
ATOM 2352 C CA . THR A 1 303 ? 1.024 12.615 -0.121 1.00 88.81 303 THR A CA 1
ATOM 2353 C C . THR A 1 303 ? 2.194 11.828 -0.700 1.00 88.81 303 THR A C 1
ATOM 2355 O O . THR A 1 303 ? 2.764 12.257 -1.701 1.00 88.81 303 THR A O 1
ATOM 2358 N N . SER A 1 304 ? 2.540 10.673 -0.118 1.00 85.62 304 SER A N 1
ATOM 2359 C CA . SER A 1 304 ? 3.574 9.803 -0.682 1.00 85.62 304 SER A CA 1
ATOM 2360 C C . SER A 1 304 ? 3.099 9.114 -1.960 1.00 85.62 304 SER A C 1
ATOM 2362 O O . SER A 1 304 ? 3.873 9.031 -2.907 1.00 85.62 304 SER A O 1
ATOM 2364 N N . ALA A 1 305 ? 1.835 8.688 -2.026 1.00 89.00 305 ALA A N 1
ATOM 2365 C CA . ALA A 1 305 ? 1.230 8.120 -3.229 1.00 89.00 305 ALA A CA 1
ATOM 2366 C C . ALA A 1 305 ? 1.198 9.137 -4.377 1.00 89.00 305 ALA A C 1
ATOM 2368 O O . ALA A 1 305 ? 1.574 8.803 -5.492 1.00 89.00 305 ALA A O 1
ATOM 2369 N N . TRP A 1 306 ? 0.839 10.393 -4.097 1.00 89.12 306 TRP A N 1
ATOM 2370 C CA . TRP A 1 306 ? 0.887 11.469 -5.088 1.00 89.12 306 TRP A CA 1
ATOM 2371 C C . TRP A 1 306 ? 2.315 11.746 -5.579 1.00 89.12 306 TRP A C 1
ATOM 2373 O O . TRP A 1 306 ? 2.543 11.877 -6.776 1.00 89.12 306 TRP A O 1
ATOM 2383 N N . ALA A 1 307 ? 3.299 11.786 -4.675 1.00 86.31 307 ALA A N 1
ATOM 2384 C CA . ALA A 1 307 ? 4.698 11.952 -5.070 1.00 86.31 307 ALA A CA 1
ATOM 2385 C C . ALA A 1 307 ? 5.221 10.760 -5.895 1.00 86.31 307 ALA A C 1
ATOM 2387 O O . ALA A 1 307 ? 6.046 10.945 -6.785 1.00 86.31 307 ALA A O 1
ATOM 2388 N N . ALA A 1 308 ? 4.754 9.542 -5.607 1.00 88.12 308 ALA A N 1
ATOM 2389 C CA . ALA A 1 308 ? 5.082 8.358 -6.392 1.00 88.12 308 ALA A CA 1
ATOM 2390 C C . ALA A 1 308 ? 4.445 8.404 -7.789 1.00 88.12 308 ALA A C 1
ATOM 2392 O O . ALA A 1 308 ? 5.113 8.049 -8.752 1.00 88.12 308 ALA A O 1
ATOM 2393 N N . ASP A 1 309 ? 3.205 8.878 -7.905 1.00 92.12 309 ASP A N 1
ATOM 2394 C CA . ASP A 1 309 ? 2.519 9.085 -9.186 1.00 92.12 309 ASP A CA 1
ATOM 2395 C C . ASP A 1 309 ? 3.262 10.103 -10.075 1.00 92.12 309 ASP A C 1
ATOM 2397 O O . ASP A 1 309 ? 3.528 9.839 -11.246 1.00 92.12 309 ASP A O 1
ATOM 2401 N N . ASP A 1 310 ? 3.727 11.218 -9.502 1.00 88.19 310 ASP A N 1
ATOM 2402 C CA . ASP A 1 310 ? 4.559 12.210 -10.208 1.00 88.19 310 ASP A CA 1
ATOM 2403 C C . ASP A 1 310 ? 5.888 11.599 -10.710 1.00 88.19 310 ASP A C 1
ATOM 2405 O O . ASP A 1 310 ? 6.294 11.792 -11.856 1.00 88.19 310 ASP A O 1
ATOM 2409 N N . VAL A 1 311 ? 6.542 10.767 -9.890 1.00 88.81 311 VAL A N 1
ATOM 2410 C CA . VAL A 1 311 ? 7.759 10.038 -10.295 1.00 88.81 311 VAL A CA 1
ATOM 2411 C C . VAL A 1 311 ? 7.467 8.988 -11.371 1.00 88.81 311 VAL A C 1
ATOM 2413 O O . VAL A 1 311 ? 8.278 8.810 -12.281 1.00 88.81 311 VAL A O 1
ATOM 2416 N N . LEU A 1 312 ? 6.334 8.286 -11.286 1.00 91.12 312 LEU A N 1
ATOM 2417 C CA . LEU A 1 312 ? 5.934 7.265 -12.256 1.00 91.12 312 LEU A CA 1
ATOM 2418 C C . LEU A 1 312 ? 5.586 7.876 -13.610 1.00 91.12 312 LEU A C 1
ATOM 2420 O O . LEU A 1 312 ? 6.051 7.371 -14.626 1.00 91.12 312 LEU A O 1
ATOM 2424 N N . THR A 1 313 ? 4.848 8.983 -13.641 1.00 91.94 313 THR A N 1
ATOM 2425 C CA . THR A 1 313 ? 4.540 9.694 -14.892 1.00 91.94 313 THR A CA 1
ATOM 2426 C C . THR A 1 313 ? 5.805 10.264 -15.544 1.00 91.94 313 THR A C 1
ATOM 2428 O O . THR A 1 313 ? 5.961 10.219 -16.768 1.00 91.94 313 THR A O 1
ATOM 2431 N N . GLU A 1 314 ? 6.774 10.741 -14.752 1.00 89.69 314 GLU A N 1
ATOM 2432 C CA . GLU A 1 314 ? 8.088 11.124 -15.276 1.00 89.69 314 GLU A CA 1
ATOM 2433 C C . GLU A 1 314 ? 8.873 9.915 -15.809 1.00 89.69 314 GLU A C 1
ATOM 2435 O O . GLU A 1 314 ? 9.522 10.014 -16.856 1.00 89.69 314 GLU A O 1
ATOM 2440 N N . LEU A 1 315 ? 8.821 8.777 -15.113 1.00 90.69 315 LEU A N 1
ATOM 2441 C CA . LEU A 1 315 ? 9.456 7.536 -15.548 1.00 90.69 315 LEU A CA 1
ATOM 2442 C C . LEU A 1 315 ? 8.846 7.022 -16.856 1.00 90.69 315 LEU A C 1
ATOM 2444 O O . LEU A 1 315 ? 9.602 6.681 -17.758 1.00 90.69 315 LEU A O 1
ATOM 2448 N N . GLU A 1 316 ? 7.522 7.025 -16.991 1.00 94.00 316 GLU A N 1
ATOM 2449 C CA . GLU A 1 316 ? 6.806 6.632 -18.210 1.00 94.00 316 GLU A CA 1
ATOM 2450 C C . GLU A 1 316 ? 7.220 7.516 -19.392 1.00 94.00 316 GLU A C 1
ATOM 2452 O O . GLU A 1 316 ? 7.613 7.024 -20.452 1.00 94.00 316 GLU A O 1
ATOM 2457 N N . LYS A 1 317 ? 7.264 8.839 -19.189 1.00 91.44 317 LYS A N 1
ATOM 2458 C CA . LYS A 1 317 ? 7.752 9.774 -20.211 1.00 91.44 317 LYS A CA 1
ATOM 2459 C C . LYS A 1 317 ? 9.200 9.485 -20.615 1.00 91.44 317 LYS A C 1
ATOM 2461 O O . LYS A 1 317 ? 9.553 9.622 -21.787 1.00 91.44 317 LYS A O 1
ATOM 2466 N N . ARG A 1 318 ? 10.055 9.107 -19.660 1.00 87.81 318 ARG A N 1
ATOM 2467 C CA . ARG A 1 318 ? 11.455 8.743 -19.922 1.00 87.81 318 ARG A CA 1
ATOM 2468 C C . ARG A 1 318 ? 11.581 7.405 -20.634 1.00 87.81 318 ARG A C 1
ATOM 2470 O O . ARG A 1 318 ? 12.409 7.314 -21.530 1.00 87.81 318 ARG A O 1
ATOM 2477 N N . GLN A 1 319 ? 10.773 6.413 -20.277 1.00 89.69 319 GLN A N 1
ATOM 2478 C CA . GLN A 1 319 ? 10.712 5.135 -20.984 1.00 89.69 319 GLN A CA 1
ATOM 2479 C C . GLN A 1 319 ? 10.317 5.353 -22.445 1.00 89.69 319 GLN A C 1
ATOM 2481 O O . GLN A 1 319 ? 11.019 4.870 -23.326 1.00 89.69 319 GLN A O 1
ATOM 2486 N N . GLY A 1 320 ? 9.312 6.193 -22.719 1.00 91.62 320 GLY A N 1
ATOM 2487 C CA . GLY A 1 320 ? 8.958 6.567 -24.093 1.00 91.62 320 GLY A CA 1
ATOM 2488 C C . GLY A 1 320 ? 10.117 7.219 -24.862 1.00 91.62 320 GLY A C 1
ATOM 2489 O O . GLY A 1 320 ? 10.395 6.851 -26.000 1.00 91.62 320 GLY A O 1
ATOM 2490 N N . GLN A 1 321 ? 10.864 8.131 -24.227 1.00 90.94 321 GLN A N 1
ATOM 2491 C CA . GLN A 1 321 ? 12.066 8.730 -24.833 1.00 90.94 321 GLN A CA 1
ATOM 2492 C C . GLN A 1 321 ? 13.172 7.697 -25.093 1.00 90.94 321 GLN A C 1
ATOM 2494 O O . GLN A 1 321 ? 13.810 7.740 -26.142 1.00 90.94 321 GLN A O 1
ATOM 2499 N N . GLN A 1 322 ? 13.390 6.760 -24.168 1.00 87.44 322 GLN A N 1
ATOM 2500 C CA . GLN A 1 322 ? 14.366 5.682 -24.336 1.00 87.44 322 GLN A CA 1
ATOM 2501 C C . GLN A 1 322 ? 13.969 4.730 -25.464 1.00 87.44 322 GLN A C 1
ATOM 2503 O O . GLN A 1 322 ? 14.829 4.336 -26.241 1.00 87.44 322 GLN A O 1
ATOM 2508 N N . GLU A 1 323 ? 12.688 4.389 -25.600 1.00 93.44 323 GLU A N 1
ATOM 2509 C CA . GLU A 1 323 ? 12.197 3.583 -26.722 1.00 93.44 323 GLU A CA 1
ATOM 2510 C C . GLU A 1 323 ? 12.422 4.283 -28.068 1.00 93.44 323 GLU A C 1
ATOM 2512 O O . GLU A 1 323 ? 12.825 3.644 -29.041 1.00 93.44 323 GLU A O 1
ATOM 2517 N N . GLU A 1 324 ? 12.203 5.599 -28.142 1.00 91.75 324 GLU A N 1
ATOM 2518 C CA . GLU A 1 324 ? 12.510 6.387 -29.340 1.00 91.75 324 GLU A CA 1
ATOM 2519 C C . GLU A 1 324 ? 14.014 6.435 -29.641 1.00 91.75 324 GLU A C 1
ATOM 2521 O O . GLU A 1 324 ? 14.410 6.335 -30.803 1.00 91.75 324 GLU A O 1
ATOM 2526 N N . GLU A 1 325 ? 14.861 6.593 -28.621 1.00 89.56 325 GLU A N 1
ATOM 2527 C CA . GLU A 1 325 ? 16.317 6.538 -28.774 1.00 89.56 325 GLU A CA 1
ATOM 2528 C C . GLU A 1 325 ? 16.763 5.154 -29.252 1.00 89.56 325 GLU A C 1
ATOM 2530 O O . GLU A 1 325 ? 17.504 5.074 -30.227 1.00 89.56 325 GLU A O 1
ATOM 2535 N N . ILE A 1 326 ? 16.272 4.069 -28.646 1.00 90.62 326 ILE A N 1
ATOM 2536 C CA . ILE A 1 326 ? 16.585 2.688 -29.047 1.00 90.62 326 ILE A CA 1
ATOM 2537 C C . ILE A 1 326 ? 16.194 2.445 -30.507 1.00 90.62 326 ILE A C 1
ATOM 2539 O O . ILE A 1 326 ? 16.991 1.887 -31.252 1.00 90.62 326 ILE A O 1
ATOM 2543 N N . LYS A 1 327 ? 15.030 2.929 -30.958 1.00 94.12 327 LYS A N 1
ATOM 2544 C CA . LYS A 1 327 ? 14.638 2.840 -32.377 1.00 94.12 327 LYS A CA 1
ATOM 2545 C C . LYS A 1 327 ? 15.603 3.590 -33.299 1.00 94.12 327 LYS A C 1
ATOM 2547 O O . LYS A 1 327 ? 15.898 3.111 -34.388 1.00 94.12 327 LYS A O 1
ATOM 2552 N N . LYS A 1 328 ? 16.120 4.752 -32.881 1.00 90.44 328 LYS A N 1
ATOM 2553 C CA . LYS A 1 328 ? 17.153 5.479 -33.645 1.00 90.44 328 LYS A CA 1
ATOM 2554 C C . LYS A 1 328 ? 18.479 4.715 -33.673 1.00 90.44 328 LYS A C 1
ATOM 2556 O O . LYS A 1 328 ? 19.136 4.710 -34.706 1.00 90.44 328 LYS A O 1
ATOM 2561 N N . TRP A 1 329 ? 18.858 4.067 -32.570 1.00 88.69 329 TRP A N 1
ATOM 2562 C CA . TRP A 1 329 ? 20.037 3.196 -32.503 1.00 88.69 329 TRP A CA 1
ATOM 2563 C C . TRP A 1 329 ? 19.892 1.947 -33.372 1.00 88.69 329 TRP A C 1
ATOM 2565 O O . TRP A 1 329 ? 20.855 1.531 -34.001 1.00 88.69 329 TRP A O 1
ATOM 2575 N N . GLU A 1 330 ? 18.697 1.365 -33.443 1.00 93.94 330 GLU A N 1
ATOM 2576 C CA . GLU A 1 330 ? 18.399 0.242 -34.333 1.00 93.94 330 GLU A CA 1
ATOM 2577 C C . GLU A 1 330 ? 18.544 0.655 -35.804 1.00 93.94 330 GLU A C 1
ATOM 2579 O O . GLU A 1 330 ? 19.204 -0.035 -36.576 1.00 93.94 330 GLU A O 1
ATOM 2584 N N . GLN A 1 331 ? 18.016 1.828 -36.171 1.00 92.12 331 GLN A N 1
ATOM 2585 C CA . GLN A 1 331 ? 18.167 2.389 -37.517 1.00 92.12 331 GLN A CA 1
ATOM 2586 C C . GLN A 1 331 ? 19.631 2.684 -37.862 1.00 92.12 331 GLN A C 1
ATOM 2588 O O . GLN A 1 331 ? 20.097 2.287 -38.927 1.00 92.12 331 GLN A O 1
ATOM 2593 N N . SER A 1 332 ? 20.382 3.333 -36.967 1.00 87.69 332 SER A N 1
ATOM 2594 C CA . SER A 1 332 ? 21.794 3.635 -37.223 1.00 87.69 332 SER A CA 1
ATOM 2595 C C . SER A 1 332 ? 22.667 2.379 -37.249 1.00 87.69 332 SER A C 1
ATOM 2597 O O . SER A 1 332 ? 23.628 2.319 -38.013 1.00 87.69 332 SER A O 1
ATOM 2599 N N . LEU A 1 333 ? 22.329 1.350 -36.466 1.00 92.62 333 LEU A N 1
ATOM 2600 C CA . LEU A 1 333 ? 22.991 0.050 -36.528 1.00 92.62 333 LEU A CA 1
ATOM 2601 C C . LEU A 1 333 ? 22.701 -0.658 -37.853 1.00 92.62 333 LEU A C 1
ATOM 2603 O O . LEU A 1 333 ? 23.615 -1.244 -38.424 1.00 92.62 333 LEU A O 1
ATOM 2607 N N . GLN A 1 334 ? 21.471 -0.568 -38.364 1.00 94.50 334 GLN A N 1
ATOM 2608 C CA . GLN A 1 334 ? 21.117 -1.107 -39.675 1.00 94.50 334 GLN A CA 1
ATOM 2609 C C . GLN A 1 334 ? 21.891 -0.404 -40.801 1.00 94.50 334 GLN A C 1
ATOM 2611 O O . GLN A 1 334 ? 22.413 -1.077 -41.686 1.00 94.50 334 GLN A O 1
ATOM 2616 N N . GLU A 1 335 ? 22.031 0.924 -40.746 1.00 90.81 335 GLU A N 1
ATOM 2617 C CA . GLU A 1 335 ? 22.869 1.680 -41.691 1.00 90.81 335 GLU A CA 1
ATOM 2618 C C . GLU A 1 335 ? 24.334 1.220 -41.637 1.00 90.81 335 GLU A C 1
ATOM 2620 O O . GLU A 1 335 ? 24.939 0.945 -42.673 1.00 90.81 335 GLU A O 1
ATOM 2625 N N . VAL A 1 336 ? 24.892 1.052 -40.431 1.00 90.06 336 VAL A N 1
ATOM 2626 C CA . VAL A 1 336 ? 26.257 0.529 -40.253 1.00 90.06 336 VAL A CA 1
ATOM 2627 C C . VAL A 1 336 ? 26.374 -0.912 -40.758 1.00 90.06 336 VAL A C 1
ATOM 2629 O O . VAL A 1 336 ? 27.374 -1.248 -41.383 1.00 90.06 336 VAL A O 1
ATOM 2632 N N . GLU A 1 337 ? 25.374 -1.770 -40.545 1.00 92.62 337 GLU A N 1
ATOM 2633 C CA . GLU A 1 337 ? 25.365 -3.143 -41.066 1.00 92.62 337 GLU A CA 1
ATOM 2634 C C . GLU A 1 337 ? 25.354 -3.160 -42.602 1.00 92.62 337 GLU A C 1
ATOM 2636 O O . GLU A 1 337 ? 26.080 -3.937 -43.228 1.00 92.62 337 GLU A O 1
ATOM 2641 N N . GLU A 1 338 ? 24.555 -2.294 -43.227 1.00 93.38 338 GLU A N 1
ATOM 2642 C CA . GLU A 1 338 ? 24.544 -2.133 -44.679 1.00 93.38 338 GLU A CA 1
ATOM 2643 C C . GLU A 1 338 ? 25.891 -1.637 -45.208 1.00 93.38 338 GLU A C 1
ATOM 2645 O O . GLU A 1 338 ? 26.385 -2.161 -46.210 1.00 93.38 338 GLU A O 1
ATOM 2650 N N . ASP A 1 339 ? 26.508 -0.664 -44.541 1.00 88.00 339 ASP A N 1
ATOM 2651 C CA . ASP A 1 339 ? 27.814 -0.141 -44.934 1.00 88.00 339 ASP A CA 1
ATOM 2652 C C . ASP A 1 339 ? 28.925 -1.177 -44.731 1.00 88.00 339 ASP A C 1
ATOM 2654 O O . ASP A 1 339 ? 29.757 -1.355 -45.622 1.00 88.00 339 ASP A O 1
ATOM 2658 N N . VAL A 1 340 ? 28.883 -1.970 -43.656 1.00 89.69 340 VAL A N 1
ATOM 2659 C CA . VAL A 1 340 ? 29.792 -3.109 -43.452 1.00 89.69 340 VAL A CA 1
ATOM 2660 C C . VAL A 1 340 ? 29.612 -4.162 -44.547 1.00 89.69 340 VAL A C 1
ATOM 2662 O O . VAL A 1 340 ? 30.611 -4.641 -45.079 1.00 89.69 340 VAL A O 1
ATOM 2665 N N . LYS A 1 341 ? 28.379 -4.484 -44.967 1.00 93.44 341 LYS A N 1
ATOM 2666 C CA . LYS A 1 341 ? 28.132 -5.405 -46.098 1.00 93.44 341 LYS A CA 1
ATOM 2667 C C . LYS A 1 341 ? 28.672 -4.861 -47.419 1.00 93.44 341 LYS A C 1
ATOM 2669 O O . LYS A 1 341 ? 29.238 -5.617 -48.211 1.00 93.44 341 LYS A O 1
ATOM 2674 N N . LYS A 1 342 ? 28.522 -3.557 -47.679 1.00 90.12 342 LYS A N 1
ATOM 2675 C CA . LYS A 1 342 ? 29.113 -2.908 -48.864 1.00 90.12 342 LYS A CA 1
ATOM 2676 C C . LYS A 1 342 ? 30.639 -2.979 -48.813 1.00 90.12 342 LYS A C 1
ATOM 2678 O O . LYS A 1 342 ? 31.256 -3.333 -49.818 1.00 90.12 342 LYS A O 1
ATOM 2683 N N . CYS A 1 343 ? 31.237 -2.702 -47.654 1.00 84.00 343 CYS A N 1
ATOM 2684 C CA . CYS A 1 343 ? 32.673 -2.837 -47.424 1.00 84.00 343 CYS A CA 1
ATOM 2685 C C . CYS A 1 343 ? 33.143 -4.287 -47.602 1.00 84.00 343 CYS A C 1
ATOM 2687 O O . CYS A 1 343 ? 34.159 -4.514 -48.251 1.00 84.00 343 CYS A O 1
ATOM 2689 N N . GLU A 1 344 ? 32.388 -5.280 -47.125 1.00 90.50 344 GLU A N 1
ATOM 2690 C CA . GLU A 1 344 ? 32.691 -6.700 -47.324 1.00 90.50 344 GLU A CA 1
ATOM 2691 C C . GLU A 1 344 ? 32.649 -7.080 -48.811 1.00 90.50 344 GLU A C 1
ATOM 2693 O O . GLU A 1 344 ? 33.572 -7.720 -49.313 1.00 90.50 344 GLU A O 1
ATOM 2698 N N . ALA A 1 345 ? 31.629 -6.646 -49.555 1.00 90.94 345 ALA A N 1
ATOM 2699 C CA . ALA A 1 345 ? 31.546 -6.888 -50.995 1.00 90.94 345 ALA A CA 1
ATOM 2700 C C . ALA A 1 345 ? 32.703 -6.213 -51.759 1.00 90.94 345 ALA A C 1
ATOM 2702 O O . ALA A 1 345 ? 33.312 -6.813 -52.654 1.00 90.94 345 ALA A O 1
ATOM 2703 N N . ALA A 1 346 ? 33.058 -4.981 -51.384 1.00 87.19 346 ALA A N 1
ATOM 2704 C CA . ALA A 1 346 ? 34.238 -4.295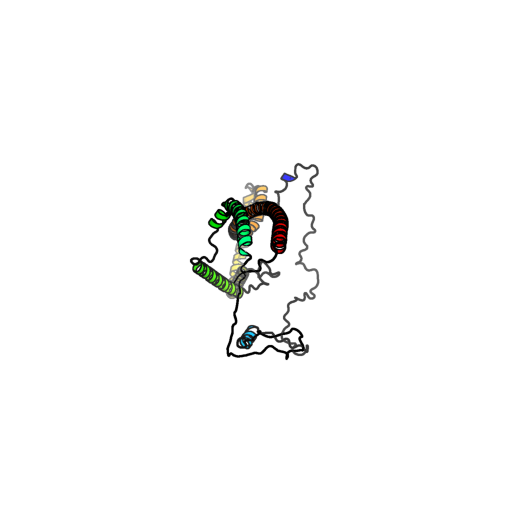 -51.904 1.00 87.19 346 ALA A CA 1
ATOM 2705 C C . ALA A 1 346 ? 35.531 -5.056 -51.552 1.00 87.19 346 ALA A C 1
ATOM 2707 O O . ALA A 1 346 ? 36.420 -5.200 -52.391 1.00 87.19 346 ALA A O 1
ATOM 2708 N N . LEU A 1 347 ? 35.624 -5.630 -50.351 1.00 85.06 347 LEU A N 1
ATOM 2709 C CA . LEU A 1 347 ? 36.761 -6.439 -49.925 1.00 85.06 347 LEU A CA 1
ATOM 2710 C C . LEU A 1 347 ? 36.850 -7.755 -50.705 1.00 85.06 347 LEU A C 1
ATOM 2712 O O . LEU A 1 347 ? 37.940 -8.131 -51.126 1.00 85.06 347 LEU A O 1
ATOM 2716 N N . GLN A 1 348 ? 35.734 -8.444 -50.949 1.00 90.62 348 GLN A N 1
ATOM 2717 C CA . GLN A 1 348 ? 35.700 -9.680 -51.738 1.00 90.62 348 GLN A CA 1
ATOM 2718 C C . GLN A 1 348 ? 36.115 -9.431 -53.194 1.00 90.62 348 GLN A C 1
ATOM 2720 O O . GLN A 1 348 ? 36.919 -10.184 -53.749 1.00 90.62 348 GLN A O 1
ATOM 2725 N N . THR A 1 349 ? 35.630 -8.349 -53.811 1.00 89.00 349 THR A N 1
ATOM 2726 C CA . THR A 1 349 ? 36.040 -7.966 -55.174 1.00 89.00 349 THR A CA 1
ATOM 2727 C C . THR A 1 349 ? 37.517 -7.559 -55.227 1.00 89.00 349 THR A C 1
ATOM 2729 O O . THR A 1 349 ? 38.252 -8.003 -56.117 1.00 89.00 349 THR A O 1
ATOM 2732 N N . ASN A 1 350 ? 38.006 -6.816 -54.231 1.00 88.38 350 ASN A N 1
ATOM 2733 C CA . ASN A 1 350 ? 39.431 -6.511 -54.079 1.00 88.38 350 ASN A CA 1
ATOM 2734 C C . ASN A 1 350 ? 40.273 -7.784 -53.864 1.00 88.38 350 ASN A C 1
ATOM 2736 O O . ASN A 1 350 ? 41.329 -7.941 -54.471 1.00 88.38 350 ASN A O 1
ATOM 2740 N N . MET A 1 351 ? 39.802 -8.739 -53.060 1.00 85.81 351 MET A N 1
ATOM 2741 C CA . MET A 1 351 ? 40.467 -10.028 -52.849 1.00 85.81 351 MET A CA 1
ATOM 2742 C C . MET A 1 351 ? 40.540 -10.831 -54.151 1.00 85.81 351 MET A C 1
ATOM 2744 O O . MET A 1 351 ? 41.585 -11.410 -54.446 1.00 85.81 351 MET A O 1
ATOM 2748 N N . HIS A 1 352 ? 39.470 -10.845 -54.951 1.00 88.50 352 HIS A N 1
ATOM 2749 C CA . HIS A 1 352 ? 39.451 -11.544 -56.234 1.00 88.50 352 HIS A CA 1
ATOM 2750 C C . HIS A 1 352 ? 40.418 -10.915 -57.245 1.00 88.50 352 HIS A C 1
ATOM 2752 O O . HIS A 1 352 ? 41.214 -11.627 -57.850 1.00 88.50 352 HIS A O 1
ATOM 2758 N N . THR A 1 353 ? 40.420 -9.584 -57.374 1.00 89.56 353 THR A N 1
ATOM 2759 C CA . THR A 1 353 ? 41.344 -8.873 -58.278 1.00 89.56 353 THR A CA 1
ATOM 2760 C C . THR A 1 353 ? 42.807 -9.052 -57.876 1.00 89.56 353 THR A C 1
ATOM 2762 O O . THR A 1 353 ? 43.652 -9.305 -58.735 1.00 89.56 353 THR A O 1
ATOM 2765 N N . VAL A 1 354 ? 43.118 -9.003 -56.577 1.00 84.75 354 VAL A N 1
ATOM 2766 C CA . VAL A 1 354 ? 44.462 -9.312 -56.071 1.00 84.75 354 VAL A CA 1
ATOM 2767 C C . VAL A 1 354 ? 44.807 -10.781 -56.309 1.00 84.75 354 VAL A C 1
ATOM 2769 O O . VAL A 1 354 ? 45.921 -11.068 -56.736 1.00 84.75 354 VAL A O 1
ATOM 2772 N N . GLY A 1 355 ? 43.872 -11.710 -56.095 1.00 88.94 355 GLY A N 1
ATOM 2773 C CA . GLY A 1 355 ? 44.053 -13.129 -56.411 1.00 88.94 355 GLY A CA 1
ATOM 2774 C C . GLY A 1 355 ? 44.367 -13.362 -57.891 1.00 88.94 355 GLY A C 1
ATOM 2775 O O . GLY A 1 355 ? 45.289 -14.102 -58.222 1.00 88.94 355 GLY A O 1
ATOM 2776 N N . ASP A 1 356 ? 43.680 -12.656 -58.787 1.00 90.19 356 ASP A N 1
ATOM 2777 C CA . ASP A 1 356 ? 43.953 -12.679 -60.224 1.00 90.19 356 ASP A CA 1
ATOM 2778 C C . ASP A 1 356 ? 45.324 -12.099 -60.573 1.00 90.19 356 ASP A C 1
ATOM 2780 O O . ASP A 1 356 ? 46.006 -12.611 -61.464 1.00 90.19 356 ASP A O 1
ATOM 2784 N N . TRP A 1 357 ? 45.752 -11.036 -59.889 1.00 87.69 357 TRP A N 1
ATOM 2785 C CA . TRP A 1 357 ? 47.094 -10.479 -60.057 1.00 87.69 357 TRP A CA 1
ATOM 2786 C C . TRP A 1 357 ? 48.175 -11.434 -59.553 1.00 87.69 357 TRP A C 1
ATOM 2788 O O . TRP A 1 357 ? 49.161 -11.634 -60.260 1.00 87.69 357 TRP A O 1
ATOM 2798 N N . VAL A 1 358 ? 47.982 -12.060 -58.389 1.00 89.31 358 VAL A N 1
ATOM 2799 C CA . VAL A 1 358 ? 48.891 -13.077 -57.840 1.00 89.31 358 VAL A CA 1
ATOM 2800 C C . VAL A 1 358 ? 48.990 -14.257 -58.797 1.00 89.31 358 VAL A C 1
ATOM 2802 O O . VAL A 1 358 ? 50.095 -14.598 -59.196 1.00 89.31 358 VAL A O 1
ATOM 2805 N N . ARG A 1 359 ? 47.864 -14.786 -59.286 1.00 90.25 359 ARG A N 1
ATOM 2806 C CA . ARG A 1 359 ? 47.842 -15.864 -60.284 1.00 90.25 359 ARG A CA 1
ATOM 2807 C C . ARG A 1 359 ? 48.581 -15.486 -61.569 1.00 90.25 359 ARG A C 1
ATOM 2809 O O . ARG A 1 359 ? 49.374 -16.268 -62.078 1.00 90.25 359 ARG A O 1
ATOM 2816 N N . LYS A 1 360 ? 48.388 -14.267 -62.089 1.00 88.50 360 LYS A N 1
ATOM 2817 C CA . LYS A 1 360 ? 49.151 -13.774 -63.254 1.00 88.50 360 LYS A CA 1
ATOM 2818 C C . LYS A 1 360 ? 50.649 -13.673 -62.966 1.00 88.50 360 LYS A C 1
ATOM 2820 O O . LYS A 1 360 ? 51.455 -13.903 -63.867 1.00 88.50 360 LYS A O 1
ATOM 2825 N N . ILE A 1 361 ? 51.036 -13.296 -61.749 1.00 85.38 361 ILE A N 1
ATOM 2826 C CA . ILE A 1 361 ? 52.440 -13.264 -61.327 1.00 85.38 361 ILE A CA 1
ATOM 2827 C C . ILE A 1 361 ? 52.985 -14.689 -61.217 1.00 85.38 361 ILE A C 1
ATOM 2829 O O . ILE A 1 361 ? 54.041 -14.949 -61.778 1.00 85.38 361 ILE A O 1
ATOM 2833 N N . GLU A 1 362 ? 52.264 -15.616 -60.592 1.00 86.19 362 GLU A N 1
ATOM 2834 C CA . GLU A 1 362 ? 52.620 -17.037 -60.502 1.00 86.19 362 GLU A CA 1
ATOM 2835 C C . GLU A 1 362 ? 52.777 -17.664 -61.890 1.00 86.19 362 GLU A C 1
ATOM 2837 O O . GLU A 1 362 ? 53.779 -18.319 -62.152 1.00 86.19 362 GLU A O 1
ATOM 2842 N N . GLU A 1 363 ? 51.863 -17.395 -62.825 1.00 88.44 363 GLU A N 1
ATOM 2843 C CA . GLU A 1 363 ? 51.980 -17.841 -64.217 1.00 88.44 363 GLU A CA 1
ATOM 2844 C C . GLU A 1 363 ? 53.201 -17.241 -64.922 1.00 88.44 363 GLU A C 1
ATOM 2846 O O . GLU A 1 363 ? 53.854 -17.917 -65.717 1.00 88.44 363 GLU A O 1
ATOM 2851 N N . ARG A 1 364 ? 53.524 -15.966 -64.664 1.00 82.56 364 ARG A N 1
ATOM 2852 C CA . ARG A 1 364 ? 54.737 -15.332 -65.201 1.00 82.56 364 ARG A CA 1
ATOM 2853 C C . ARG A 1 364 ? 56.003 -15.921 -64.586 1.00 82.56 364 ARG A C 1
ATOM 2855 O O . ARG A 1 364 ? 56.969 -16.092 -65.317 1.00 82.56 364 ARG A O 1
ATOM 2862 N N . VAL A 1 365 ? 55.991 -16.242 -63.294 1.00 80.81 365 VAL A N 1
ATOM 2863 C CA . VAL A 1 365 ? 57.095 -16.912 -62.592 1.00 80.81 365 VAL A CA 1
ATOM 2864 C C . VAL A 1 365 ? 57.258 -18.347 -63.095 1.00 80.81 365 VAL A C 1
ATOM 2866 O O . VAL A 1 365 ? 58.377 -18.763 -63.354 1.00 80.81 365 VAL A O 1
ATOM 2869 N N . ALA A 1 366 ? 56.169 -19.074 -63.342 1.00 78.81 366 ALA A N 1
ATOM 2870 C CA . ALA A 1 366 ? 56.198 -20.421 -63.914 1.00 78.81 366 ALA A CA 1
ATOM 2871 C C . ALA A 1 366 ? 56.634 -20.441 -65.392 1.00 78.81 366 ALA A C 1
ATOM 2873 O O . ALA A 1 366 ? 57.222 -21.415 -65.854 1.00 78.81 366 ALA A O 1
ATOM 2874 N N . LYS A 1 367 ? 56.353 -19.369 -66.149 1.00 77.88 367 LYS A N 1
ATOM 2875 C CA . LYS A 1 367 ? 56.835 -19.176 -67.529 1.00 77.88 367 LYS A CA 1
ATOM 2876 C C . LYS A 1 367 ? 58.285 -18.698 -67.608 1.00 77.88 367 LYS A C 1
ATOM 2878 O O . LYS A 1 367 ? 58.832 -18.684 -68.711 1.00 77.88 367 LYS A O 1
ATOM 2883 N N . LEU A 1 368 ? 58.911 -18.305 -66.496 1.00 66.12 368 LEU A N 1
ATOM 2884 C CA . LEU A 1 368 ? 60.363 -18.163 -66.461 1.00 66.12 368 LEU A CA 1
ATOM 2885 C C . LEU A 1 368 ? 60.942 -19.586 -66.472 1.00 66.12 368 LEU A C 1
ATOM 2887 O O . LEU A 1 368 ? 60.703 -20.331 -65.522 1.00 66.12 368 LEU A O 1
ATOM 2891 N N . PRO A 1 369 ? 61.658 -20.009 -67.531 1.00 51.44 369 PRO A N 1
ATOM 2892 C CA . PRO A 1 369 ? 62.360 -21.280 -67.482 1.00 51.44 369 PRO A CA 1
ATOM 2893 C C . PRO A 1 369 ? 63.341 -21.217 -66.312 1.00 51.44 369 PRO A C 1
ATOM 2895 O O . PRO A 1 369 ? 63.995 -20.190 -66.113 1.00 51.44 369 PRO A O 1
ATOM 2898 N N . GLY A 1 370 ? 63.399 -22.297 -65.529 1.00 50.22 370 GLY A N 1
ATOM 2899 C CA . GLY A 1 370 ? 64.355 -22.439 -64.443 1.00 50.22 370 GLY A CA 1
ATOM 2900 C C . GLY A 1 370 ? 65.731 -21.957 -64.890 1.00 50.22 370 GLY A C 1
ATOM 2901 O O . GLY A 1 370 ? 66.272 -22.434 -65.888 1.00 50.22 370 GLY A O 1
ATOM 2902 N N . GLY A 1 371 ? 66.270 -20.985 -64.157 1.00 45.69 371 GLY A N 1
ATOM 2903 C CA . GLY A 1 371 ? 67.696 -20.725 -64.169 1.00 45.69 371 GLY A CA 1
ATOM 2904 C C . GLY A 1 371 ? 68.388 -21.941 -63.569 1.00 45.69 371 GLY A C 1
ATOM 2905 O O . GLY A 1 371 ? 68.619 -21.988 -62.366 1.00 45.69 371 GLY A O 1
ATOM 2906 N N . GLU A 1 372 ? 68.664 -22.945 -64.397 1.00 46.44 372 GLU A N 1
ATOM 2907 C CA . GLU A 1 372 ? 69.789 -23.835 -64.155 1.00 46.44 372 GLU A CA 1
ATOM 2908 C C . GLU A 1 372 ? 71.094 -23.102 -64.492 1.00 46.44 372 GLU A C 1
ATOM 2910 O O . GLU A 1 372 ? 71.165 -22.347 -65.464 1.00 46.44 372 GLU A O 1
ATOM 2915 N N . ALA A 1 373 ? 72.119 -23.431 -63.697 1.00 41.56 373 ALA A N 1
ATOM 2916 C CA . ALA A 1 373 ? 73.516 -22.982 -63.704 1.00 41.56 373 ALA A CA 1
ATOM 2917 C C . ALA A 1 373 ? 73.757 -21.667 -62.922 1.00 41.56 373 ALA A C 1
ATOM 2919 O O . ALA A 1 373 ? 73.192 -20.631 -63.242 1.00 41.56 373 ALA A O 1
ATOM 2920 N N . THR A 1 374 ? 74.584 -21.625 -61.871 1.00 40.62 374 THR A N 1
ATOM 2921 C CA . THR A 1 374 ? 75.901 -22.269 -61.697 1.00 40.62 374 THR A CA 1
ATOM 2922 C C . THR A 1 374 ? 76.316 -22.386 -60.219 1.00 40.62 374 THR A C 1
ATOM 2924 O O . THR A 1 374 ? 76.022 -21.473 -59.456 1.00 40.62 374 THR A O 1
ATOM 2927 N N . SER A 1 375 ? 77.037 -23.480 -59.917 1.00 38.34 375 SER A N 1
ATOM 2928 C CA . SER A 1 375 ? 78.078 -23.728 -58.887 1.00 38.34 375 SER A CA 1
ATOM 2929 C C . SER A 1 375 ? 78.165 -22.901 -57.607 1.00 38.34 375 SER A C 1
ATOM 2931 O O . SER A 1 375 ? 78.337 -21.669 -57.698 1.00 38.34 375 SER A O 1
#